Protein AF-A0A081C6Q5-F1 (afdb_monomer)

Radius of gyration: 31.19 Å; Cα contacts (8 Å, |Δi|>4): 298; chains: 1; bounding box: 105×62×87 Å

Secondary structure (DSSP, 8-state):
--------------------PPPP--EEE-----TT-SSSS-PPPPPPEEE---TTHHHHHHHHHHTTHHHHHHHHSPPPTT--S--HHHHHHHHHHHHHH----TTHHHHHHHH-SHHHHH-TTS-GGG--HHHHHHHHHHHHHH-HHHHHHHHHHHHHHHTT----EEEE-TT-TTPPP-------TTS-TTTHHHHHHHHHHHHHS---SEEEE-GGGG-HHHHHHHTTTT-EEEEPPP--HHHHHHHHHHHHH----EEEEETTEEEEEEEEEEEEEETTEEEEEEEEEEE-HHHHHHHHHHHHHHHHHHHHHHHHHHHHS-------

Mean predicted aligned error: 13.26 Å

Sequence (332 aa):
MNKINQLNFSRQKVQLESGSIPQKRSLSISPFYPESVRDGPLFEPVPSVQTRLIGYAPILKFFMERCQLISLIDRHVPCDPRRTGLTHGEACVAMITGIFHQVFPLDAISKFATATDILQVILPHIPPDAYFDDRLGDTLDAIYNAGLGDLELILTRHMLKECTITVNSLHDDTTTAGAFPLFQQAYDGNTTDVNTYLEQWQYLIELLGHRDFLFVADSKLLSKENMAFLHPHEGRFLASVSMYASYKTWVEEALANHAAEALLPYKQRLNRGFEVACPITHEDETYDFRLLIFYDAELFARRNQSLAHRLTQTTAALEALRGKLNRYQLKT

pLDDT: mean 80.43, std 18.39, range [25.14, 96.75]

Nearest PDB structures (foldseek):
  7u32-assembly1_F  TM=5.852E-01  e=2.131E+00  Visna/maedi virus EV1 KV1772
  2x6n-assembly2_E  TM=5.568E-01  e=1.800E+00  Human spumaretrovirus
  2x74-assembly3_F  TM=5.486E-01  e=3.344E+00  Human spumaretrovirus
  4hh2-assembly1_D  TM=3.394E-01  e=4.189E+00  Cereibacter sphaeroides 2.4.1

InterPro domains:
  IPR025457 Domain of unknown function DUF4277 [PF14104] (50-151)

Solvent-accessible surface area (backbone atoms only — not comparable to full-atom values): 20555 Å² total; per-residue (Å²): 136,84,90,78,83,81,83,74,85,69,85,71,82,69,82,73,70,80,82,76,78,70,65,74,66,71,54,74,59,75,84,86,77,68,90,89,74,79,89,63,84,82,73,76,78,76,75,77,53,77,50,76,74,46,82,66,25,67,62,52,36,53,52,43,59,69,54,37,45,38,67,56,39,46,72,63,34,83,73,63,91,83,67,70,93,62,56,56,17,55,47,48,54,52,50,52,52,40,53,76,74,47,89,73,64,61,66,48,47,21,54,49,36,65,31,38,44,35,53,45,68,58,41,68,90,52,60,37,82,72,41,41,33,69,67,51,49,55,35,55,53,42,43,56,74,56,35,53,68,62,53,48,43,53,52,49,37,48,42,35,59,71,66,67,59,81,71,58,66,46,73,63,52,99,82,64,88,88,71,82,89,85,79,88,81,88,74,65,92,86,62,73,76,68,64,51,58,60,55,49,54,52,49,48,27,61,46,70,70,51,64,84,35,39,42,32,36,48,43,67,58,72,38,66,67,52,46,64,55,33,54,84,71,66,52,44,69,49,61,50,82,64,82,45,73,70,55,40,53,51,50,54,52,46,70,74,63,62,90,68,73,47,76,44,81,53,94,97,37,78,34,45,28,40,75,43,85,39,71,47,77,52,97,96,42,77,47,85,43,71,46,78,45,72,53,56,69,64,62,49,54,54,50,53,52,51,49,53,50,50,48,53,54,48,50,54,51,51,54,57,46,58,74,67,53,84,78,78,75,79,82,126

Structure (mmCIF, N/CA/C/O backbone):
data_AF-A0A081C6Q5-F1
#
_entry.id   AF-A0A081C6Q5-F1
#
loop_
_atom_site.group_PDB
_atom_site.id
_atom_site.type_symbol
_atom_site.label_atom_id
_atom_site.label_alt_id
_atom_site.label_comp_id
_atom_site.label_asym_id
_atom_site.label_entity_id
_atom_site.label_seq_id
_atom_site.pdbx_PDB_ins_code
_atom_site.Cartn_x
_atom_site.Cartn_y
_atom_site.Cartn_z
_atom_site.occupancy
_atom_site.B_iso_or_equiv
_atom_site.auth_seq_id
_atom_site.auth_comp_id
_atom_site.auth_asym_id
_atom_site.auth_atom_id
_atom_site.pdbx_PDB_model_num
ATOM 1 N N . MET A 1 1 ? 27.282 33.060 -2.086 1.00 30.66 1 MET A N 1
ATOM 2 C CA . MET A 1 1 ? 25.877 33.441 -1.826 1.00 30.66 1 MET A CA 1
ATOM 3 C C . MET A 1 1 ? 25.016 32.221 -2.134 1.00 30.66 1 MET A C 1
ATOM 5 O O . MET A 1 1 ? 25.235 31.619 -3.174 1.00 30.66 1 MET A O 1
ATOM 9 N N . ASN A 1 2 ? 24.148 31.837 -1.194 1.00 29.45 2 ASN A N 1
ATOM 10 C CA . ASN A 1 2 ? 23.246 30.669 -1.169 1.00 29.45 2 ASN A CA 1
ATOM 11 C C . ASN A 1 2 ? 23.879 29.269 -1.022 1.00 29.45 2 ASN A C 1
ATOM 13 O O . ASN A 1 2 ? 24.011 28.502 -1.969 1.00 29.45 2 ASN A O 1
ATOM 17 N N . LYS A 1 3 ? 24.191 28.929 0.240 1.00 25.97 3 LYS A N 1
ATOM 18 C CA . LYS A 1 3 ? 24.229 27.552 0.757 1.00 25.97 3 LYS A CA 1
ATOM 19 C C . LYS A 1 3 ? 22.781 27.085 0.954 1.00 25.97 3 LYS A C 1
ATOM 21 O O . LYS A 1 3 ? 22.098 27.626 1.818 1.00 25.97 3 LYS A O 1
ATOM 26 N N . ILE A 1 4 ? 22.322 26.108 0.175 1.00 29.25 4 ILE A N 1
ATOM 27 C CA . ILE A 1 4 ? 21.093 25.357 0.465 1.00 29.25 4 ILE A CA 1
ATOM 28 C C . ILE A 1 4 ? 21.515 24.003 1.029 1.00 29.25 4 ILE A C 1
ATOM 30 O O . ILE A 1 4 ? 22.340 23.298 0.449 1.00 29.25 4 ILE A O 1
ATOM 34 N N . ASN A 1 5 ? 20.995 23.720 2.219 1.00 28.48 5 ASN A N 1
ATOM 35 C CA . ASN A 1 5 ? 21.351 22.608 3.082 1.00 28.48 5 ASN A CA 1
ATOM 36 C C . ASN A 1 5 ? 21.073 21.250 2.429 1.00 28.48 5 ASN A C 1
ATOM 38 O O . ASN A 1 5 ? 19.956 20.960 2.008 1.00 28.48 5 ASN A O 1
ATOM 42 N N . GLN A 1 6 ? 22.094 20.395 2.439 1.00 27.69 6 GLN A N 1
ATOM 43 C CA . GLN A 1 6 ? 21.936 18.949 2.369 1.00 27.69 6 GLN A CA 1
ATOM 44 C C . GLN A 1 6 ? 21.290 18.490 3.683 1.00 27.69 6 GLN A C 1
ATOM 46 O O . GLN A 1 6 ? 21.909 18.566 4.745 1.00 27.69 6 GLN A O 1
ATOM 51 N N . LEU A 1 7 ? 20.035 18.045 3.625 1.00 26.55 7 LEU A N 1
ATOM 52 C CA . LEU A 1 7 ? 19.398 17.328 4.727 1.00 26.55 7 LEU A CA 1
ATOM 53 C C . LEU A 1 7 ? 20.000 15.920 4.787 1.00 26.55 7 LEU A C 1
ATOM 55 O O . LEU A 1 7 ? 19.547 14.992 4.124 1.00 26.55 7 LEU A O 1
ATOM 59 N N . ASN A 1 8 ? 21.069 15.790 5.570 1.00 25.14 8 ASN A N 1
ATOM 60 C CA . ASN A 1 8 ? 21.576 14.506 6.026 1.00 25.14 8 ASN A CA 1
ATOM 61 C C . ASN A 1 8 ? 20.538 13.882 6.967 1.00 25.14 8 ASN A C 1
ATOM 63 O O . ASN A 1 8 ? 20.400 14.320 8.109 1.00 25.14 8 ASN A O 1
ATOM 67 N N . PHE A 1 9 ? 19.855 12.826 6.522 1.00 26.72 9 PHE A N 1
ATOM 68 C CA . PHE A 1 9 ? 19.185 11.882 7.419 1.00 26.72 9 PHE A CA 1
ATOM 69 C C . PHE A 1 9 ? 20.249 11.045 8.137 1.00 26.72 9 PHE A C 1
ATOM 71 O O . PHE A 1 9 ? 20.493 9.880 7.831 1.00 26.72 9 PHE A O 1
ATOM 78 N N . SER A 1 10 ? 20.934 11.676 9.087 1.00 26.23 10 SER A N 1
ATOM 79 C CA . SER A 1 10 ? 21.769 10.964 10.040 1.00 26.23 10 SER A CA 1
ATOM 80 C C . SER A 1 10 ? 20.830 10.271 11.024 1.00 26.23 10 SER A C 1
ATOM 82 O O . SER A 1 10 ? 20.086 10.940 11.741 1.00 26.23 10 SER A O 1
ATOM 84 N N . ARG A 1 11 ? 20.842 8.931 11.052 1.00 31.61 11 ARG A N 1
ATOM 85 C CA . ARG A 1 11 ? 20.269 8.131 12.145 1.00 31.61 11 ARG A CA 1
ATOM 86 C C . ARG A 1 11 ? 21.030 8.474 13.429 1.00 31.61 11 ARG A C 1
ATOM 88 O O . ARG A 1 11 ? 21.938 7.753 13.836 1.00 31.61 11 ARG A O 1
ATOM 95 N N . GLN A 1 12 ? 20.680 9.584 14.071 1.00 25.67 12 GLN A N 1
ATOM 96 C CA . GLN A 1 12 ? 21.004 9.764 15.474 1.00 25.67 12 GLN A CA 1
ATOM 97 C C . GLN A 1 12 ? 20.191 8.722 16.238 1.00 25.67 12 GLN A C 1
ATOM 99 O O . GLN A 1 12 ? 18.967 8.798 16.312 1.00 25.67 12 GLN A O 1
ATOM 104 N N . LYS A 1 13 ? 20.891 7.731 16.800 1.00 26.67 13 LYS A N 1
ATOM 105 C CA . LYS A 1 13 ? 20.425 7.026 17.992 1.00 26.67 13 LYS A CA 1
ATOM 106 C C . LYS A 1 13 ? 20.238 8.086 19.077 1.00 26.67 13 LYS A C 1
ATOM 108 O O . LYS A 1 13 ? 21.163 8.381 19.827 1.00 26.67 13 LYS A O 1
ATOM 113 N N . VAL A 1 14 ? 19.058 8.692 19.112 1.00 26.19 14 VAL A N 1
ATOM 114 C CA . VAL A 1 14 ? 18.572 9.373 20.303 1.00 26.19 14 VAL A CA 1
ATOM 115 C C . VAL A 1 14 ? 18.365 8.253 21.312 1.00 26.19 14 VAL A C 1
ATOM 117 O O . VAL A 1 14 ? 17.519 7.381 21.114 1.00 26.19 14 VAL A O 1
ATOM 120 N N . GLN A 1 15 ? 19.202 8.210 22.347 1.00 25.66 15 GLN A N 1
ATOM 121 C CA . GLN A 1 15 ? 18.823 7.536 23.581 1.00 25.66 15 GLN A CA 1
ATOM 122 C C . GLN A 1 15 ? 17.567 8.259 24.070 1.00 25.66 15 GLN A C 1
ATOM 124 O O . GLN A 1 15 ? 17.643 9.361 24.602 1.00 25.66 15 GLN A O 1
ATOM 129 N N . LEU A 1 16 ? 16.406 7.691 23.747 1.00 29.19 16 LEU A N 1
ATOM 130 C CA . LEU A 1 16 ? 15.111 8.193 24.171 1.00 29.19 16 LEU A CA 1
ATOM 131 C C . LEU A 1 16 ? 14.975 7.852 25.653 1.00 29.19 16 LEU A C 1
ATOM 133 O O . LEU A 1 16 ? 14.619 6.731 26.013 1.00 29.19 16 LEU A O 1
ATOM 137 N N . GLU A 1 17 ? 15.291 8.819 26.512 1.00 31.25 17 GLU A N 1
ATOM 138 C CA . GLU A 1 17 ? 14.649 8.885 27.819 1.00 31.25 17 GLU A CA 1
ATOM 139 C C . GLU A 1 17 ? 13.136 8.793 27.591 1.00 31.25 17 GLU A C 1
ATOM 141 O O . GLU A 1 17 ? 12.600 9.436 26.686 1.00 31.25 17 GLU A O 1
ATOM 146 N N . SER A 1 18 ? 12.481 7.923 28.360 1.00 34.19 18 SER A N 1
ATOM 147 C CA . SER A 1 18 ? 11.047 7.630 28.332 1.00 34.19 18 SER A CA 1
ATOM 148 C C . SER A 1 18 ? 10.209 8.836 27.889 1.00 34.19 18 SER A C 1
ATOM 150 O O . SER A 1 18 ? 10.078 9.806 28.640 1.00 34.19 18 SER A O 1
ATOM 152 N N . GLY A 1 19 ? 9.659 8.766 26.670 1.00 37.12 19 GLY A N 1
ATOM 153 C CA . GLY A 1 19 ? 8.770 9.785 26.119 1.00 37.12 19 GLY A CA 1
ATOM 154 C C . GLY A 1 19 ? 7.647 10.069 27.109 1.00 37.12 19 GLY A C 1
ATOM 155 O O . GLY A 1 19 ? 6.863 9.185 27.457 1.00 37.12 19 GLY A O 1
ATOM 156 N N . SER A 1 20 ? 7.624 11.287 27.639 1.00 45.28 20 SER A N 1
ATOM 157 C CA . SER A 1 20 ? 6.662 11.690 28.655 1.00 45.28 20 SER A CA 1
ATOM 158 C C . SER A 1 20 ? 5.284 11.815 28.009 1.00 45.28 20 SER A C 1
ATOM 160 O O . SER A 1 20 ? 5.056 12.678 27.165 1.00 45.28 20 SER A O 1
ATOM 162 N N . ILE A 1 21 ? 4.353 10.951 28.420 1.00 51.59 21 ILE A N 1
ATOM 163 C CA . ILE A 1 21 ? 2.941 11.080 28.054 1.00 51.59 21 ILE A CA 1
ATOM 164 C C . ILE A 1 21 ? 2.439 12.410 28.645 1.00 51.59 21 ILE A C 1
ATOM 166 O O . ILE A 1 21 ? 2.564 12.612 29.859 1.00 51.59 21 ILE A O 1
ATOM 170 N N . PRO A 1 22 ? 1.894 13.339 27.839 1.00 50.31 22 PRO A N 1
ATOM 171 C CA . PRO A 1 22 ? 1.349 14.584 28.363 1.00 50.31 22 PRO A CA 1
ATOM 172 C C . PRO A 1 22 ? 0.208 14.281 29.346 1.00 50.31 22 PRO A C 1
ATOM 174 O O . PRO A 1 22 ? -0.751 13.594 29.007 1.00 50.31 22 PRO A O 1
ATOM 177 N N . GLN A 1 23 ? 0.327 14.782 30.577 1.00 55.38 23 GLN A N 1
ATOM 178 C CA . GLN A 1 23 ? -0.655 14.562 31.644 1.00 55.38 23 GLN A CA 1
ATOM 179 C C . GLN A 1 23 ? -1.865 15.495 31.501 1.00 55.38 23 GLN A C 1
ATOM 181 O O . GLN A 1 23 ? -1.715 16.653 31.092 1.00 55.38 23 GLN A O 1
ATOM 186 N N . LYS A 1 24 ? -3.053 15.021 31.909 1.00 58.59 24 LYS A N 1
ATOM 187 C CA . LYS A 1 24 ? -4.273 15.838 32.022 1.00 58.59 24 LYS A CA 1
ATOM 188 C C . LYS A 1 24 ? -3.980 17.138 32.773 1.00 58.59 24 LYS A C 1
ATOM 190 O O . LYS A 1 24 ? -3.636 17.129 33.951 1.00 58.59 24 LYS A O 1
ATOM 195 N N . ARG A 1 25 ? -4.163 18.273 32.096 1.00 49.09 25 ARG A N 1
ATOM 196 C CA . ARG A 1 25 ? -4.194 19.595 32.730 1.00 49.09 25 ARG A CA 1
ATOM 197 C C . ARG A 1 25 ? -5.647 20.015 32.891 1.00 49.09 25 ARG A C 1
ATOM 199 O O . ARG A 1 25 ? -6.252 20.500 31.942 1.00 49.09 25 ARG A O 1
ATOM 206 N N . SER A 1 26 ? -6.197 19.833 34.088 1.00 46.28 26 SER A N 1
ATOM 207 C CA . SER A 1 26 ? -7.469 20.448 34.463 1.00 46.28 26 SER A CA 1
ATOM 208 C C . SER A 1 26 ? -7.211 21.887 34.906 1.00 46.28 26 SER A C 1
ATOM 210 O O . SER A 1 26 ? -6.614 22.119 35.958 1.00 46.28 26 SER A O 1
ATOM 212 N N . LEU A 1 27 ? -7.657 22.860 34.118 1.00 45.19 27 LEU A N 1
ATOM 213 C CA . LEU A 1 27 ? -7.763 24.242 34.579 1.00 45.19 27 LEU A CA 1
ATOM 214 C C . LEU A 1 27 ? -9.125 24.396 35.256 1.00 45.19 27 LEU A C 1
ATOM 216 O O . LEU A 1 27 ? -10.148 24.395 34.577 1.00 45.19 27 LEU A O 1
ATOM 220 N N . SER A 1 28 ? -9.142 24.492 36.586 1.00 43.75 28 SER A N 1
ATOM 221 C CA . SER A 1 28 ? -10.337 24.895 37.326 1.00 43.75 28 SER A CA 1
ATOM 222 C C . SER A 1 28 ? -10.412 26.419 37.331 1.00 43.75 28 SER A C 1
ATOM 224 O O . SER A 1 28 ? -9.599 27.079 37.983 1.00 43.75 28 SER A O 1
ATOM 226 N N . ILE A 1 29 ? -11.374 26.990 36.616 1.00 48.28 29 ILE A N 1
ATOM 227 C CA . ILE A 1 29 ? -11.680 28.416 36.745 1.00 48.28 29 ILE A CA 1
ATOM 228 C C . ILE A 1 29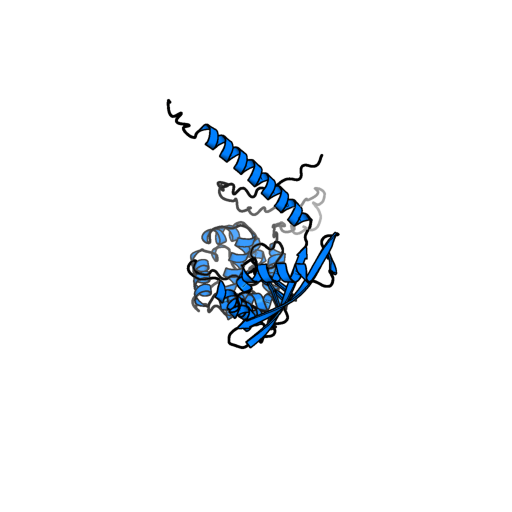 ? -12.682 28.540 37.893 1.00 48.28 29 ILE A C 1
ATOM 230 O O . ILE A 1 29 ? -13.813 28.071 37.784 1.00 48.28 29 ILE A O 1
ATOM 234 N N . SER A 1 30 ? -12.248 29.116 39.016 1.00 43.84 30 SER A N 1
ATOM 235 C CA . SER A 1 30 ? -13.162 29.451 40.111 1.00 43.84 30 SER A CA 1
ATOM 236 C C . SER A 1 30 ? -14.047 30.624 39.670 1.00 43.84 30 SER A C 1
ATOM 238 O O . SER A 1 30 ? -13.513 31.572 39.084 1.00 43.84 30 SER A O 1
ATOM 240 N N . PRO A 1 31 ? -15.369 30.599 39.906 1.00 46.34 31 PRO A N 1
ATOM 241 C CA . PRO A 1 31 ? -16.224 31.722 39.551 1.00 46.34 31 PRO A CA 1
ATOM 242 C C . PRO A 1 31 ? -15.782 32.992 40.295 1.00 46.34 31 PRO A C 1
ATOM 244 O O . PRO A 1 31 ? -15.594 32.985 41.512 1.00 46.34 31 PRO A O 1
ATOM 247 N N . PHE A 1 32 ? -15.589 34.086 39.555 1.00 46.84 32 PHE A N 1
ATOM 248 C CA . PHE A 1 32 ? -15.300 35.404 40.119 1.00 46.84 32 PHE A CA 1
ATOM 249 C C . PHE A 1 32 ? -16.604 36.015 40.643 1.00 46.84 32 PHE A C 1
ATOM 251 O O . PHE A 1 32 ? -17.489 36.345 39.854 1.00 46.84 32 PHE A O 1
ATOM 258 N N . TYR A 1 33 ? -16.723 36.167 41.963 1.00 52.34 33 TYR A N 1
ATOM 259 C CA . TYR A 1 33 ? -17.839 36.875 42.590 1.00 52.34 33 TYR A CA 1
ATOM 260 C C . TYR A 1 33 ? -17.401 38.305 42.941 1.00 52.34 33 TYR A C 1
ATOM 262 O O . TYR A 1 33 ? -16.536 38.467 43.802 1.00 52.34 33 TYR A O 1
ATOM 270 N N . PRO A 1 34 ? -17.959 39.354 42.310 1.00 47.00 34 PRO A N 1
ATOM 271 C CA . PRO A 1 34 ? -17.759 40.719 42.782 1.00 47.00 34 PRO A CA 1
ATOM 272 C C . PRO A 1 34 ? -18.414 40.894 44.164 1.00 47.00 34 PRO A C 1
ATOM 274 O O . PRO A 1 34 ? -19.537 40.442 44.386 1.00 47.00 34 PRO A O 1
ATOM 277 N N . GLU A 1 35 ? -17.729 41.566 45.097 1.00 52.78 35 GLU A N 1
ATOM 278 C CA . GLU A 1 35 ? -18.162 41.730 46.502 1.00 52.78 35 GLU A CA 1
ATOM 279 C C . GLU A 1 35 ? -19.530 42.424 46.683 1.00 52.78 35 GLU A C 1
ATOM 281 O O . GLU A 1 35 ? -20.092 42.400 47.777 1.00 52.78 35 GLU A O 1
ATOM 286 N N . SER A 1 36 ? -20.093 43.016 45.626 1.00 49.97 36 SER A N 1
ATOM 287 C CA . SER A 1 36 ? -21.339 43.790 45.646 1.00 49.97 36 SER A CA 1
ATOM 288 C C . SER A 1 36 ? -22.632 42.974 45.508 1.00 49.97 36 SER A C 1
ATOM 290 O O . SER A 1 36 ? -23.711 43.562 45.512 1.00 49.97 36 SER A O 1
ATOM 292 N N . VAL A 1 37 ? -22.571 41.641 45.413 1.00 53.09 37 VAL A N 1
ATOM 293 C CA . VAL A 1 37 ? -23.762 40.774 45.299 1.00 53.09 37 VAL A CA 1
ATOM 294 C C . VAL A 1 37 ? -23.910 39.923 46.564 1.00 53.09 37 VAL A C 1
ATOM 296 O O . VAL A 1 37 ? -23.639 38.727 46.553 1.00 53.09 37 VAL A O 1
ATOM 299 N N . ARG A 1 38 ? -24.290 40.545 47.689 1.00 50.75 38 ARG A N 1
ATOM 300 C CA . ARG A 1 38 ? -24.617 39.821 48.938 1.00 50.75 38 ARG A CA 1
ATOM 301 C C . ARG A 1 38 ? -26.117 39.733 49.255 1.00 50.75 38 ARG A C 1
ATOM 303 O O . ARG A 1 38 ? -26.483 38.845 50.011 1.00 50.75 38 ARG A O 1
ATOM 310 N N . ASP A 1 39 ? -26.973 40.537 48.614 1.00 52.09 39 ASP A N 1
ATOM 311 C CA . ASP A 1 39 ? -28.402 40.655 48.976 1.00 52.09 39 ASP A CA 1
ATOM 312 C C . ASP A 1 39 ? -29.384 40.433 47.798 1.00 52.09 39 ASP A C 1
ATOM 314 O O . ASP A 1 39 ? -30.406 41.106 47.678 1.00 52.09 39 ASP A O 1
ATOM 318 N N . GLY A 1 40 ? -29.085 39.489 46.899 1.00 55.50 40 GLY A N 1
ATOM 319 C CA . GLY A 1 40 ? -30.002 39.014 45.844 1.00 55.50 40 GLY A CA 1
ATOM 320 C C . GLY A 1 40 ? -30.326 37.521 46.000 1.00 55.50 40 GLY A C 1
ATOM 321 O O . GLY A 1 40 ? -29.633 36.850 46.768 1.00 55.50 40 GLY A O 1
ATOM 322 N N . PRO A 1 41 ? -31.355 36.975 45.310 1.00 53.50 41 PRO A N 1
ATOM 323 C CA . PRO A 1 41 ? -31.682 35.551 45.398 1.00 53.50 41 PRO A CA 1
ATOM 324 C C . PRO A 1 41 ? -30.425 34.727 45.113 1.00 53.50 41 PRO A C 1
ATOM 326 O O . PRO A 1 41 ? -29.716 35.014 44.150 1.00 53.50 41 PRO A O 1
ATOM 329 N N . LEU A 1 42 ? -30.139 33.762 45.995 1.00 55.34 42 LEU A N 1
ATOM 330 C CA . LEU A 1 42 ? -28.975 32.878 45.942 1.00 55.34 42 LEU A CA 1
ATOM 331 C C . LEU A 1 42 ? -28.814 32.340 44.515 1.00 55.34 42 LEU A C 1
ATOM 333 O O . LEU A 1 42 ? -29.556 31.452 44.101 1.00 55.34 42 LEU A O 1
ATOM 337 N N . PHE A 1 43 ? -27.875 32.898 43.749 1.00 55.66 43 PHE A N 1
ATOM 338 C CA . PHE A 1 43 ? -27.464 32.293 42.491 1.00 55.66 43 PHE A CA 1
ATOM 339 C C . PHE A 1 43 ? -26.918 30.910 42.841 1.00 55.66 43 PHE A C 1
ATOM 341 O O . PHE A 1 43 ? -25.981 30.804 43.636 1.00 55.66 43 PHE A O 1
ATOM 348 N N . GLU A 1 44 ? -27.526 29.852 42.299 1.00 59.88 44 GLU A N 1
ATOM 349 C CA . GLU A 1 44 ? -26.956 28.512 42.413 1.00 59.88 44 GLU A CA 1
ATOM 350 C C . GLU A 1 44 ? -25.505 28.570 41.913 1.00 59.88 44 GLU A C 1
ATOM 352 O O . GLU A 1 44 ? -25.251 29.143 40.845 1.00 59.88 44 GLU A O 1
ATOM 357 N N . PRO A 1 45 ? -24.532 28.050 42.683 1.00 59.28 45 PRO A N 1
ATOM 358 C CA . PRO A 1 45 ? -23.138 28.105 42.284 1.00 59.28 45 PRO A CA 1
ATOM 359 C C . PRO A 1 45 ? -22.995 27.395 40.941 1.00 59.28 45 PRO A C 1
ATOM 361 O O . PRO A 1 45 ? -23.297 26.207 40.825 1.00 59.28 45 PRO A O 1
ATOM 364 N N . VAL A 1 46 ? -22.538 28.129 39.922 1.00 62.47 46 VAL A N 1
ATOM 365 C CA . VAL A 1 46 ? -22.253 27.550 38.607 1.00 62.47 46 VAL A CA 1
ATOM 366 C C . VAL A 1 46 ? -21.275 26.390 38.828 1.00 62.47 46 VAL A C 1
ATOM 368 O O . VAL A 1 46 ? -20.220 26.617 39.437 1.00 62.47 46 VAL A O 1
ATOM 371 N N . PRO A 1 47 ? -21.604 25.155 38.402 1.00 67.50 47 PRO A N 1
ATOM 372 C CA . PRO A 1 47 ? -20.722 24.017 38.605 1.00 67.50 47 PRO A CA 1
ATOM 373 C C . PRO A 1 47 ? -19.354 24.318 37.993 1.00 67.50 47 PRO A C 1
ATOM 375 O O . PRO A 1 47 ? -19.250 24.938 36.932 1.00 67.50 47 PRO A O 1
ATOM 378 N N . SER A 1 48 ? -18.295 23.914 38.695 1.00 70.44 48 SER A N 1
ATOM 379 C CA . SER A 1 48 ? -16.924 24.170 38.266 1.00 70.44 48 SER A CA 1
ATOM 380 C C . SER A 1 48 ? -16.699 23.630 36.851 1.00 70.44 48 SER A C 1
ATOM 382 O O . SER A 1 48 ? -16.916 22.452 36.563 1.00 70.44 48 SER A O 1
ATOM 384 N N . VAL A 1 49 ? -16.271 24.507 35.942 1.00 75.81 49 VAL A N 1
ATOM 385 C CA . VAL A 1 49 ? -15.996 24.122 34.556 1.00 75.81 49 VAL A CA 1
ATOM 386 C C . VAL A 1 49 ? -14.647 23.414 34.516 1.00 75.81 49 VAL A C 1
ATOM 388 O O . VAL A 1 49 ? -13.619 23.994 34.869 1.00 75.81 49 VAL A O 1
ATOM 391 N N . GLN A 1 50 ? -14.651 22.151 34.090 1.00 74.12 50 GLN A N 1
ATOM 392 C CA . GLN A 1 50 ? -13.433 21.395 33.814 1.00 74.12 50 GLN A CA 1
ATOM 393 C C . GLN A 1 50 ? -13.106 21.481 32.325 1.00 74.12 50 GLN A C 1
ATOM 395 O O . GLN A 1 50 ? -13.796 20.892 31.494 1.00 74.12 50 GLN A O 1
ATOM 400 N N . THR A 1 51 ? -12.023 22.173 31.983 1.00 78.06 51 THR A N 1
ATOM 401 C CA . THR A 1 51 ? -11.504 22.184 30.610 1.00 78.06 51 THR A CA 1
ATOM 402 C C . THR A 1 51 ? -10.572 20.997 30.397 1.00 78.06 51 THR A C 1
ATOM 404 O O . THR A 1 51 ? -9.680 20.754 31.212 1.00 78.06 51 THR A O 1
ATOM 407 N N . ARG A 1 52 ? -10.761 20.273 29.289 1.00 80.69 52 ARG A N 1
ATOM 408 C CA . ARG A 1 52 ? -9.943 19.120 28.892 1.00 80.69 52 ARG A CA 1
ATOM 409 C C . ARG A 1 52 ? -9.382 19.313 27.488 1.00 80.69 52 ARG A C 1
ATOM 411 O O . ARG A 1 52 ? -10.072 19.817 26.604 1.00 80.69 52 ARG A O 1
ATOM 418 N N . LEU A 1 53 ? -8.129 18.913 27.282 1.00 81.12 53 LEU A N 1
ATOM 419 C CA . LEU A 1 53 ? -7.478 18.986 25.976 1.00 81.12 53 LEU A CA 1
ATOM 420 C C . LEU A 1 53 ? -7.803 17.724 25.171 1.00 81.12 53 LEU A C 1
ATOM 422 O O . LEU A 1 53 ? -7.283 16.651 25.456 1.00 81.12 53 LEU A O 1
ATOM 426 N N . ILE A 1 54 ? -8.639 17.872 24.146 1.00 84.50 54 ILE A N 1
ATOM 427 C CA . ILE A 1 54 ? -9.082 16.758 23.290 1.00 84.50 54 ILE A CA 1
ATOM 428 C C . ILE A 1 54 ? -8.186 16.532 22.060 1.00 84.50 54 ILE A C 1
ATOM 430 O O . ILE A 1 54 ? -8.280 15.497 21.405 1.00 84.50 54 ILE A O 1
ATOM 434 N N . GLY A 1 55 ? -7.287 17.474 21.753 1.00 86.94 55 GLY A N 1
ATOM 435 C CA . GLY A 1 55 ? -6.290 17.339 20.687 1.00 86.94 55 GLY A CA 1
ATOM 436 C C . GLY A 1 55 ? -6.891 16.993 19.318 1.00 86.94 55 GLY A C 1
ATOM 437 O O . GLY A 1 55 ? -7.906 17.554 18.913 1.00 86.94 55 GLY A O 1
ATOM 438 N N . TYR A 1 56 ? -6.256 16.057 18.609 1.00 91.50 56 TYR A N 1
ATOM 439 C CA . TYR A 1 56 ? -6.684 15.562 17.294 1.00 91.50 56 TYR A CA 1
ATOM 440 C C . TYR A 1 56 ? -7.831 14.534 17.360 1.00 91.50 56 TYR A C 1
ATOM 442 O O . TYR A 1 56 ? -8.296 14.072 16.316 1.00 91.50 56 TYR A O 1
ATOM 450 N N . ALA A 1 57 ? -8.291 14.156 18.560 1.00 94.31 57 ALA A N 1
ATOM 451 C CA . ALA A 1 57 ? -9.250 13.067 18.752 1.00 94.31 57 ALA A CA 1
ATOM 452 C C . ALA A 1 57 ? -10.559 13.235 17.957 1.00 94.31 57 ALA A C 1
ATOM 454 O O . ALA A 1 57 ? -10.991 12.255 17.354 1.00 94.31 57 ALA A O 1
ATOM 455 N N . PRO A 1 58 ? -11.175 14.437 17.863 1.00 95.31 58 PRO A N 1
ATOM 456 C CA . PRO A 1 58 ? -12.397 14.613 17.073 1.00 95.31 58 PRO A CA 1
ATOM 457 C C . PRO A 1 58 ? -12.198 14.347 15.577 1.00 95.31 58 PRO A C 1
ATOM 459 O O . PRO A 1 58 ? -13.093 13.820 14.924 1.00 95.31 58 PRO A O 1
ATOM 462 N N . ILE A 1 59 ? -11.019 14.686 15.042 1.00 95.25 59 ILE A N 1
ATOM 463 C CA . ILE A 1 59 ? -10.684 14.466 13.631 1.00 95.25 59 ILE A CA 1
ATOM 464 C C . ILE A 1 59 ? -10.527 12.967 13.373 1.00 95.25 59 ILE A C 1
ATOM 466 O O . ILE A 1 59 ? -11.128 12.448 12.436 1.00 95.25 59 ILE A O 1
ATOM 470 N N . LEU A 1 60 ? -9.770 12.261 14.223 1.00 95.19 60 LEU A N 1
ATOM 471 C CA . LEU A 1 60 ? -9.634 10.807 14.102 1.00 95.19 60 LEU A CA 1
ATOM 472 C C . LEU A 1 60 ? -10.980 10.106 14.243 1.00 95.19 60 LEU A C 1
ATOM 474 O O . LEU A 1 60 ? -11.312 9.284 13.397 1.00 95.19 60 LEU A O 1
ATOM 478 N N . LYS A 1 61 ? -11.778 10.480 15.249 1.00 96.25 61 LYS A N 1
ATOM 479 C CA . LYS A 1 61 ? -13.122 9.937 15.454 1.00 96.25 61 LYS A CA 1
ATOM 480 C C . LYS A 1 61 ? -13.977 10.075 14.198 1.00 96.25 61 LYS A C 1
ATOM 482 O O . LYS A 1 61 ? -14.517 9.081 13.731 1.00 96.25 61 LYS A O 1
ATOM 487 N N . PHE A 1 62 ? -14.034 11.277 13.621 1.00 96.25 62 PHE A N 1
ATOM 488 C CA . PHE A 1 62 ? -14.804 11.533 12.406 1.00 96.25 62 PHE A CA 1
ATOM 489 C C . PHE A 1 62 ? -14.417 10.584 11.263 1.00 96.25 62 PHE A C 1
ATOM 491 O O . PHE A 1 62 ? -15.295 10.003 10.630 1.00 96.25 62 PHE A O 1
ATOM 498 N N . PHE A 1 63 ? -13.119 10.387 11.006 1.00 94.81 63 PHE A N 1
ATOM 499 C CA . PHE A 1 63 ? -12.673 9.487 9.937 1.00 94.81 63 PHE A CA 1
ATOM 500 C C . PHE A 1 63 ? -12.849 8.004 10.284 1.00 94.81 63 PHE A C 1
ATOM 502 O O . PHE A 1 63 ? -13.229 7.229 9.413 1.00 94.81 63 PHE A O 1
ATOM 509 N N . MET A 1 64 ? -12.630 7.603 11.536 1.00 95.31 64 MET A N 1
ATOM 510 C CA . MET A 1 64 ? -12.845 6.224 11.993 1.00 95.31 64 MET A CA 1
ATOM 511 C C . MET A 1 64 ? -14.322 5.818 11.899 1.00 95.31 64 MET A C 1
ATOM 513 O O . MET A 1 64 ? -14.619 4.697 11.486 1.00 95.31 64 MET A O 1
ATOM 517 N N . GLU A 1 65 ? -15.240 6.732 12.229 1.00 95.50 65 GLU A N 1
ATOM 518 C CA . GLU A 1 65 ? -16.689 6.541 12.095 1.00 95.50 65 GLU A CA 1
ATOM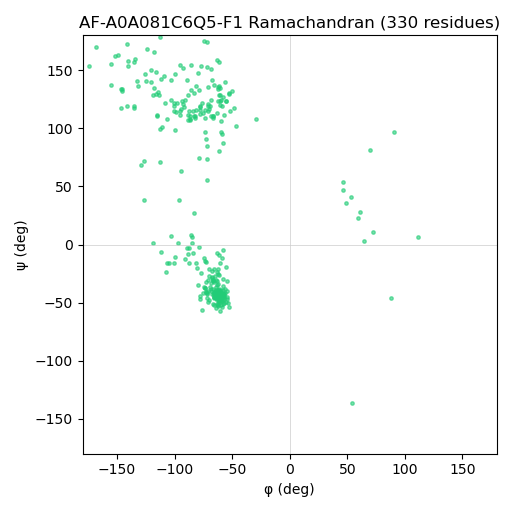 519 C C . GLU A 1 65 ? -17.129 6.571 10.629 1.00 95.50 65 GLU A C 1
ATOM 521 O O . GLU A 1 65 ? -17.859 5.682 10.194 1.00 95.50 65 GLU A O 1
ATOM 526 N N . ARG A 1 66 ? -16.644 7.544 9.841 1.00 95.19 66 ARG A N 1
ATOM 527 C CA . ARG A 1 66 ? -16.942 7.641 8.402 1.00 95.19 66 ARG A CA 1
ATOM 528 C C . ARG A 1 66 ? -16.510 6.385 7.646 1.00 95.19 66 ARG A C 1
ATOM 530 O O . ARG A 1 66 ? -17.267 5.899 6.816 1.00 95.19 66 ARG A O 1
ATOM 537 N N . CYS A 1 67 ? -15.326 5.859 7.951 1.00 95.06 67 CYS A N 1
ATOM 538 C CA . CYS A 1 67 ? -14.796 4.628 7.364 1.00 95.06 67 CYS A CA 1
ATOM 539 C C . CYS A 1 67 ? -15.277 3.358 8.083 1.00 95.06 67 CYS A C 1
ATOM 541 O O . CYS A 1 67 ? -14.757 2.281 7.805 1.00 95.06 67 CYS A O 1
ATOM 543 N N . GLN A 1 68 ? -16.201 3.477 9.045 1.00 95.69 68 GLN A N 1
ATOM 544 C CA . GLN A 1 68 ? -16.825 2.356 9.755 1.00 95.69 68 GLN A CA 1
ATOM 545 C C . GLN A 1 68 ? -15.821 1.320 10.291 1.00 95.69 68 GLN A C 1
ATOM 547 O O . GLN A 1 68 ? -16.099 0.122 10.294 1.00 95.69 68 GLN A O 1
ATOM 552 N N . LEU A 1 69 ? -14.638 1.761 10.740 1.00 94.88 69 LEU A N 1
ATOM 553 C CA . LEU A 1 69 ? -13.515 0.848 10.985 1.00 94.88 69 LEU A CA 1
ATOM 554 C C . LEU A 1 69 ? -13.854 -0.231 12.015 1.00 94.88 69 LEU A C 1
ATOM 556 O O . LEU A 1 69 ? -13.554 -1.398 11.797 1.00 94.88 69 LEU A O 1
ATOM 560 N N . ILE A 1 70 ? -14.521 0.147 13.108 1.00 95.50 70 ILE A N 1
ATOM 561 C CA . ILE A 1 70 ? -14.890 -0.783 14.184 1.00 95.50 70 ILE A CA 1
ATOM 562 C C . ILE A 1 70 ? -15.809 -1.882 13.645 1.00 95.50 70 ILE A C 1
ATOM 564 O O . ILE A 1 70 ? -15.469 -3.060 13.706 1.00 95.50 70 ILE A O 1
ATOM 568 N N . SER A 1 71 ? -16.943 -1.500 13.053 1.00 95.12 71 SER A N 1
ATOM 569 C CA . SER A 1 71 ? -17.947 -2.458 12.585 1.00 95.12 71 SER A CA 1
ATOM 570 C C . SER A 1 71 ? -17.461 -3.297 11.405 1.00 95.12 71 SER A C 1
ATOM 572 O O . SER A 1 71 ? -17.909 -4.432 11.238 1.00 95.12 71 SER A O 1
ATOM 574 N N . LEU A 1 72 ? -16.555 -2.761 10.584 1.00 94.69 72 LEU A N 1
ATOM 575 C CA . LEU A 1 72 ? -15.961 -3.491 9.473 1.00 94.69 72 LEU A CA 1
ATOM 576 C C . LEU A 1 72 ? -14.964 -4.546 9.965 1.00 94.69 72 LEU A C 1
ATOM 578 O O . LEU A 1 72 ? -14.997 -5.668 9.462 1.00 94.69 72 LEU A O 1
ATOM 582 N N . ILE A 1 73 ? -14.147 -4.223 10.973 1.00 95.00 73 ILE A N 1
ATOM 583 C CA . ILE A 1 73 ? -13.233 -5.180 11.613 1.00 95.00 73 ILE A CA 1
ATOM 584 C C . ILE A 1 73 ? -14.029 -6.253 12.357 1.00 95.00 73 ILE A C 1
ATOM 586 O O . ILE A 1 73 ? -13.831 -7.434 12.095 1.00 95.00 73 ILE A O 1
ATOM 590 N N . ASP A 1 74 ? -14.984 -5.872 13.207 1.00 94.00 74 ASP A N 1
ATOM 591 C CA . ASP A 1 74 ? -15.764 -6.826 14.013 1.00 94.00 74 ASP A CA 1
ATOM 592 C C . ASP A 1 74 ? -16.610 -7.789 13.167 1.00 94.00 74 ASP A C 1
ATOM 594 O O . ASP A 1 74 ? -16.950 -8.885 13.606 1.00 94.00 74 ASP A O 1
ATOM 598 N N . ARG A 1 75 ? -16.949 -7.407 11.930 1.00 93.44 75 ARG A N 1
ATOM 599 C CA . ARG A 1 75 ? -17.638 -8.293 10.983 1.00 93.44 75 ARG A CA 1
ATOM 600 C C . ARG A 1 75 ? -16.732 -9.396 10.433 1.00 93.44 75 ARG A C 1
ATOM 602 O O . ARG A 1 75 ? -17.238 -10.467 10.110 1.00 93.44 75 ARG A O 1
ATOM 609 N N . HIS A 1 76 ? -15.438 -9.124 10.285 1.00 91.94 76 HIS A N 1
ATOM 610 C CA . HIS A 1 76 ? -14.481 -10.026 9.633 1.00 91.94 76 HIS A CA 1
ATOM 611 C C . HIS A 1 76 ? -13.540 -10.720 10.618 1.00 91.94 76 HIS A C 1
ATOM 613 O O . HIS A 1 76 ? -12.937 -11.727 10.266 1.00 91.94 76 HIS A O 1
ATOM 619 N N . VAL A 1 77 ? -13.445 -10.224 11.852 1.00 92.06 77 VAL A N 1
ATOM 620 C CA . VAL A 1 77 ? -12.649 -10.818 12.926 1.00 92.06 77 VAL A CA 1
ATOM 621 C C . VAL A 1 77 ? -13.607 -11.383 13.977 1.00 92.06 77 VAL A C 1
ATOM 623 O O . VAL A 1 77 ? -14.160 -10.616 14.769 1.00 92.06 77 VAL A O 1
ATOM 626 N N . PRO A 1 78 ? -13.843 -12.709 13.999 1.00 82.31 78 PRO A N 1
ATOM 627 C CA . PRO A 1 78 ? -14.763 -13.321 14.948 1.00 82.31 78 PRO A CA 1
ATOM 628 C C . PRO A 1 78 ? -14.327 -13.047 16.390 1.00 82.31 78 PRO A C 1
ATOM 630 O O . PRO A 1 78 ? -13.215 -13.393 16.782 1.00 82.31 78 PRO A O 1
ATOM 633 N N . CYS A 1 79 ? -15.209 -12.467 17.202 1.00 80.06 79 CYS A N 1
ATOM 634 C CA . CYS A 1 79 ? -14.978 -12.375 18.641 1.00 80.06 79 CYS A CA 1
ATOM 635 C C . CYS A 1 79 ? -15.346 -13.692 19.333 1.00 80.06 79 CYS A C 1
ATOM 637 O O . CYS A 1 79 ? -16.427 -14.240 19.103 1.00 80.06 79 CYS A O 1
ATOM 639 N N . ASP A 1 80 ? -14.497 -14.147 20.260 1.00 78.62 80 ASP A N 1
ATOM 640 C CA . ASP A 1 80 ? -14.906 -15.155 21.242 1.00 78.62 80 ASP A CA 1
ATOM 641 C C . ASP A 1 80 ? -16.116 -14.609 22.034 1.00 78.62 80 ASP A C 1
ATOM 643 O O . ASP A 1 80 ? -16.022 -13.511 22.592 1.00 78.62 80 ASP A O 1
ATOM 647 N N . PRO A 1 81 ? -17.240 -15.344 22.133 1.00 76.88 81 PRO A N 1
ATOM 648 C CA . PRO A 1 81 ? -18.409 -14.931 22.913 1.00 76.88 81 PRO A CA 1
ATOM 649 C C . PRO A 1 81 ? -18.125 -14.603 24.389 1.00 76.88 81 PRO A C 1
ATOM 651 O O . PRO A 1 81 ? -18.932 -13.944 25.044 1.00 76.88 81 PRO A O 1
ATOM 654 N N . ARG A 1 82 ? -17.005 -15.081 24.941 1.00 79.38 82 ARG A N 1
ATOM 655 C CA . ARG A 1 82 ? -16.546 -14.813 26.314 1.00 79.38 82 ARG A CA 1
ATOM 656 C C . ARG A 1 82 ? -15.841 -13.466 26.449 1.00 79.38 82 ARG A C 1
ATOM 658 O O . ARG A 1 82 ? -15.659 -12.990 27.571 1.00 79.38 82 ARG A O 1
ATOM 665 N N . ARG A 1 83 ? -15.424 -12.851 25.338 1.00 81.81 83 ARG A N 1
ATOM 666 C CA . ARG A 1 83 ? -14.798 -11.530 25.334 1.00 81.81 83 ARG A CA 1
ATOM 667 C C . ARG A 1 83 ? -15.846 -10.488 25.711 1.00 81.81 83 ARG A C 1
ATOM 669 O O . ARG A 1 83 ? -16.853 -10.322 25.033 1.00 81.81 83 ARG A O 1
ATOM 676 N N . THR A 1 84 ? -15.603 -9.777 26.807 1.00 78.94 84 THR A N 1
ATOM 677 C CA . THR A 1 84 ? -16.506 -8.739 27.315 1.00 78.94 84 THR A CA 1
ATOM 678 C C . THR A 1 84 ? -15.807 -7.385 27.387 1.00 78.94 84 THR A C 1
ATOM 680 O O . THR A 1 84 ? -14.592 -7.290 27.580 1.00 78.94 84 THR A O 1
ATOM 683 N N . GLY A 1 85 ? -16.589 -6.318 27.226 1.00 83.56 85 GLY A N 1
ATOM 684 C CA . GLY A 1 85 ? -16.165 -4.936 27.448 1.00 83.56 85 GLY A CA 1
ATOM 685 C C . GLY A 1 85 ? -15.533 -4.235 26.245 1.00 83.56 85 GLY A C 1
ATOM 686 O O . GLY A 1 85 ? -15.916 -3.105 25.988 1.00 83.56 85 GLY A O 1
ATOM 687 N N . LEU A 1 86 ? -14.608 -4.873 25.520 1.00 91.56 86 LEU A N 1
ATOM 688 C CA . LEU A 1 86 ? -13.880 -4.264 24.393 1.00 91.56 86 LEU A CA 1
ATOM 689 C C . LEU A 1 86 ? -13.823 -5.229 23.203 1.00 91.56 86 LEU A C 1
ATOM 691 O O . LEU A 1 86 ? -13.242 -6.310 23.311 1.00 91.56 86 LEU A O 1
ATOM 695 N N . THR A 1 87 ? -14.394 -4.838 22.069 1.00 94.31 87 THR A N 1
ATOM 696 C CA . THR A 1 87 ? -14.385 -5.600 20.803 1.00 94.31 87 THR A CA 1
ATOM 697 C C . THR A 1 87 ? -12.999 -5.608 20.138 1.00 94.31 87 THR A C 1
ATOM 699 O O . THR A 1 87 ? -12.055 -4.974 20.627 1.00 94.31 87 THR A O 1
ATOM 702 N N . HIS A 1 88 ? -12.828 -6.357 19.043 1.00 94.38 88 HIS A N 1
ATOM 703 C CA . HIS A 1 88 ? -11.576 -6.326 18.279 1.00 94.38 88 HIS A CA 1
ATOM 704 C C . HIS A 1 88 ? -11.436 -5.016 17.497 1.00 94.38 88 HIS A C 1
ATOM 706 O O . HIS A 1 88 ? -10.360 -4.417 17.506 1.00 94.38 88 HIS A O 1
ATOM 712 N N . GLY A 1 89 ? -12.515 -4.516 16.896 1.00 95.12 89 GLY A N 1
ATOM 713 C CA . GLY A 1 89 ? -12.549 -3.244 16.182 1.00 95.12 89 GLY A CA 1
ATOM 714 C C . GLY A 1 89 ? -12.220 -2.052 17.080 1.00 95.12 89 GLY A C 1
ATOM 715 O O . GLY A 1 89 ? -11.405 -1.204 16.711 1.00 95.12 89 GLY A O 1
ATOM 716 N N . GLU A 1 90 ? -12.772 -2.003 18.294 1.00 95.94 90 GLU A N 1
A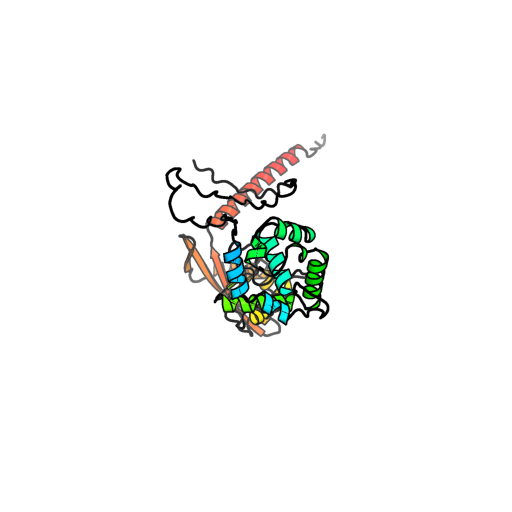TOM 717 C CA . GLU A 1 90 ? -12.449 -0.951 19.269 1.00 95.94 90 GLU A CA 1
ATOM 718 C C . GLU A 1 90 ? -10.995 -1.029 19.744 1.00 95.94 90 GLU A C 1
ATOM 720 O O . GLU A 1 90 ? -10.318 -0.003 19.837 1.00 95.94 90 GLU A O 1
ATOM 725 N N . ALA A 1 91 ? -10.485 -2.239 20.002 1.00 95.62 91 ALA A N 1
ATOM 726 C CA . ALA A 1 91 ? -9.080 -2.442 20.342 1.00 95.62 91 ALA A CA 1
ATOM 727 C C . ALA A 1 91 ? -8.150 -1.978 19.203 1.00 95.62 91 ALA A C 1
ATOM 729 O O . ALA A 1 91 ? -7.152 -1.306 19.467 1.00 95.62 91 ALA A O 1
ATOM 730 N N . CYS A 1 92 ? -8.502 -2.248 17.940 1.00 95.38 92 CYS A N 1
ATOM 731 C CA . CYS A 1 92 ? -7.770 -1.741 16.775 1.00 95.38 92 CYS A CA 1
ATOM 732 C C . CYS A 1 92 ? -7.758 -0.216 16.731 1.00 95.38 92 CYS A C 1
ATOM 734 O O . CYS A 1 92 ? -6.696 0.387 16.597 1.00 95.38 92 CYS A O 1
ATOM 736 N N . VAL A 1 93 ? -8.921 0.420 16.887 1.00 96.00 93 VAL A N 1
ATOM 737 C CA . VAL A 1 93 ? -9.032 1.884 16.930 1.00 96.00 93 VAL A CA 1
ATOM 738 C C . VAL A 1 93 ? -8.182 2.475 18.056 1.00 96.00 93 VAL A C 1
ATOM 740 O O . VAL A 1 93 ? -7.514 3.493 17.848 1.00 96.00 93 VAL A O 1
ATOM 743 N N . ALA A 1 94 ? -8.138 1.826 19.220 1.00 95.69 94 ALA A N 1
ATOM 744 C CA . ALA A 1 94 ? -7.303 2.259 20.332 1.00 95.69 94 ALA A CA 1
ATOM 745 C C . ALA A 1 94 ? -5.800 2.160 20.019 1.00 95.69 94 ALA A C 1
ATOM 747 O O . ALA A 1 94 ? -5.063 3.120 20.257 1.00 95.69 94 ALA A O 1
ATOM 748 N N . MET A 1 95 ? -5.353 1.048 19.426 1.00 95.25 95 MET A N 1
ATOM 749 C CA . MET A 1 95 ? -3.961 0.857 19.000 1.00 95.25 95 MET A CA 1
ATOM 750 C C . MET A 1 95 ? -3.555 1.842 17.896 1.00 95.25 95 MET A C 1
ATOM 752 O O . MET A 1 95 ? -2.519 2.494 18.011 1.00 95.25 95 MET A O 1
ATOM 756 N N . ILE A 1 96 ? -4.394 2.023 16.871 1.00 93.69 96 ILE A N 1
ATOM 757 C CA . ILE A 1 96 ? -4.181 2.996 15.787 1.00 93.69 96 ILE A CA 1
ATOM 758 C C . ILE A 1 96 ? -4.055 4.412 16.362 1.00 93.69 96 ILE A C 1
ATOM 760 O O . ILE A 1 96 ? -3.135 5.150 16.012 1.00 93.69 96 ILE A O 1
ATOM 764 N N . THR A 1 97 ? -4.941 4.784 17.290 1.00 94.50 97 THR A N 1
ATOM 765 C CA . THR A 1 97 ? -4.875 6.077 17.990 1.00 94.50 97 THR A CA 1
ATOM 766 C C . THR A 1 97 ? -3.566 6.229 18.765 1.00 94.50 97 THR A C 1
ATOM 768 O O . THR A 1 97 ? -2.953 7.295 18.726 1.00 94.50 97 THR A O 1
ATOM 771 N N . GLY A 1 98 ? -3.113 5.165 19.436 1.00 92.31 98 GLY A N 1
ATOM 772 C CA . GLY A 1 98 ? -1.815 5.126 20.105 1.00 92.31 98 GLY A CA 1
ATOM 773 C C . GLY A 1 98 ? -0.669 5.419 19.137 1.00 92.31 98 GLY A C 1
ATOM 774 O O . GLY A 1 98 ? 0.102 6.342 19.385 1.00 92.31 98 GLY A O 1
ATOM 775 N N . ILE A 1 99 ? -0.630 4.730 17.989 1.00 91.06 99 ILE A N 1
ATOM 776 C CA . ILE A 1 99 ? 0.380 4.924 16.932 1.00 91.06 99 ILE A CA 1
ATOM 777 C C . ILE A 1 99 ? 0.404 6.376 16.431 1.00 91.06 99 ILE A C 1
ATOM 779 O O . ILE A 1 99 ? 1.485 6.947 16.280 1.00 91.06 99 ILE A O 1
ATOM 783 N N . PHE A 1 100 ? -0.761 7.002 16.221 1.00 90.12 100 PHE A N 1
ATOM 784 C CA . PHE A 1 100 ? -0.847 8.420 15.838 1.00 90.12 100 PHE A CA 1
ATOM 785 C C . PHE A 1 100 ? -0.336 9.377 16.922 1.00 90.12 100 PHE A C 1
ATOM 787 O O . PHE A 1 100 ? 0.105 10.482 16.602 1.00 90.12 100 PHE A O 1
ATOM 794 N N . HIS A 1 101 ? -0.395 8.987 18.198 1.00 87.50 101 HIS A N 1
ATOM 795 C CA . HIS A 1 101 ? 0.159 9.785 19.284 1.00 87.50 101 HIS A CA 1
ATOM 796 C C . HIS A 1 101 ? 1.686 9.689 19.339 1.00 87.50 101 HIS A C 1
ATOM 798 O O . HIS A 1 101 ? 2.374 10.709 19.346 1.00 87.50 101 HIS A O 1
ATOM 804 N N . GLN A 1 102 ? 2.189 8.461 19.455 1.00 84.50 102 GLN A N 1
ATOM 805 C CA . GLN A 1 102 ? 3.599 8.092 19.542 1.00 84.50 102 GLN A CA 1
ATOM 806 C C . GLN A 1 102 ? 3.708 6.563 19.522 1.00 84.50 102 GLN A C 1
ATOM 808 O O . GLN A 1 102 ? 2.814 5.858 19.975 1.00 84.50 102 GLN A O 1
ATOM 813 N N . VAL A 1 103 ? 4.833 6.029 19.055 1.00 81.56 103 VAL A N 1
ATOM 814 C CA . VAL A 1 103 ? 5.079 4.582 19.105 1.00 81.56 103 VAL A CA 1
ATOM 815 C C . VAL A 1 103 ? 5.490 4.187 20.529 1.00 81.56 103 VAL A C 1
ATOM 817 O O . VAL A 1 103 ? 6.542 4.610 21.007 1.00 81.56 103 VAL A O 1
ATOM 820 N N . PHE A 1 104 ? 4.671 3.379 21.206 1.00 85.44 104 PHE A N 1
ATOM 821 C CA . PHE A 1 104 ? 4.939 2.823 22.540 1.00 85.44 104 PHE A CA 1
ATOM 822 C C . PHE A 1 104 ? 4.456 1.363 22.641 1.00 85.44 104 PHE A C 1
ATOM 824 O O . PHE A 1 104 ? 3.626 0.949 21.830 1.00 85.44 104 PHE A O 1
ATOM 831 N N . PRO A 1 105 ? 4.995 0.561 23.584 1.00 89.56 105 PRO A N 1
ATOM 832 C CA . PRO A 1 105 ? 4.593 -0.839 23.765 1.00 89.56 105 PRO A CA 1
ATOM 833 C C . PRO A 1 105 ? 3.109 -0.984 24.142 1.00 89.56 105 PRO A C 1
ATOM 835 O O . PRO A 1 105 ? 2.504 -0.052 24.673 1.00 89.56 105 PRO A O 1
ATOM 838 N N . LEU A 1 106 ? 2.525 -2.163 23.882 1.00 89.19 106 LEU A N 1
ATOM 839 C CA . LEU A 1 106 ? 1.091 -2.422 24.088 1.00 89.19 106 LEU A CA 1
ATOM 840 C C . LEU A 1 106 ? 0.629 -2.139 25.531 1.00 89.19 106 LEU A C 1
ATOM 842 O O . LEU A 1 106 ? -0.436 -1.554 25.723 1.00 89.19 106 LEU A O 1
ATOM 846 N N . ASP A 1 107 ? 1.450 -2.461 26.536 1.00 89.81 107 ASP A N 1
ATOM 847 C CA . ASP A 1 107 ? 1.153 -2.236 27.963 1.00 89.81 107 ASP A CA 1
ATOM 848 C C . ASP A 1 107 ? 0.979 -0.750 28.324 1.00 89.81 107 ASP A C 1
ATOM 850 O O . ASP A 1 107 ? 0.368 -0.395 29.337 1.00 89.81 107 ASP A O 1
ATOM 854 N N . ALA A 1 108 ? 1.508 0.153 27.495 1.00 92.44 108 ALA A N 1
ATOM 855 C CA . ALA A 1 108 ? 1.405 1.586 27.710 1.00 92.44 108 ALA A CA 1
ATOM 856 C C . ALA A 1 108 ? 0.094 2.194 27.178 1.00 92.44 108 ALA A C 1
ATOM 858 O O . ALA A 1 108 ? -0.190 3.350 27.497 1.00 92.44 108 ALA A O 1
ATOM 859 N N . ILE A 1 109 ? -0.752 1.446 26.453 1.00 92.62 109 ILE A N 1
ATOM 860 C CA . ILE A 1 109 ? -2.042 1.957 25.948 1.00 92.62 109 ILE A CA 1
ATOM 861 C C . ILE A 1 109 ? -3.002 2.279 27.099 1.00 92.62 109 ILE A C 1
ATOM 863 O O . ILE A 1 109 ? -3.600 3.356 27.106 1.00 92.62 109 ILE A O 1
ATOM 867 N N . SER A 1 110 ? -3.087 1.431 28.126 1.00 93.38 110 SER A N 1
ATOM 868 C CA . SER A 1 110 ? -3.890 1.726 29.324 1.00 93.38 110 SER A CA 1
ATOM 869 C C . SER A 1 110 ? -3.406 2.990 30.062 1.00 93.38 110 SER A C 1
ATOM 871 O O . SER A 1 110 ? -4.202 3.844 30.476 1.00 93.38 110 SER A O 1
ATOM 873 N N . LYS A 1 111 ? -2.081 3.185 30.152 1.00 92.75 111 LYS A N 1
ATOM 874 C CA . LYS A 1 111 ? -1.474 4.401 30.728 1.00 92.75 111 LYS A CA 1
ATOM 875 C C . LYS A 1 111 ? -1.805 5.636 29.884 1.00 92.75 111 LYS A C 1
ATOM 877 O O . LYS A 1 111 ? -2.162 6.674 30.436 1.00 92.75 111 LYS A O 1
ATOM 882 N N . PHE A 1 112 ? -1.751 5.520 28.557 1.00 92.38 112 PHE A N 1
ATOM 883 C CA . PHE A 1 112 ? -2.140 6.574 27.617 1.00 92.38 112 PHE A CA 1
ATOM 884 C C . PHE A 1 112 ? -3.626 6.953 27.735 1.00 92.38 112 PHE A C 1
ATOM 886 O O . PHE A 1 112 ? -3.954 8.144 27.793 1.00 92.38 112 PHE A O 1
ATOM 893 N N . ALA A 1 113 ? -4.515 5.962 27.846 1.00 93.25 113 ALA A N 1
ATOM 894 C CA . ALA A 1 113 ? -5.946 6.166 28.070 1.00 93.25 113 ALA A CA 1
ATOM 895 C C . ALA A 1 113 ? -6.229 6.876 29.406 1.00 93.25 113 ALA A C 1
ATOM 897 O O . ALA A 1 113 ? -7.153 7.679 29.508 1.00 93.25 113 ALA A O 1
ATOM 898 N N . THR A 1 114 ? -5.414 6.604 30.428 1.00 93.56 114 THR A N 1
ATOM 899 C CA . THR A 1 114 ? -5.527 7.237 31.749 1.00 93.56 114 THR A CA 1
ATOM 900 C C . THR A 1 114 ? -5.000 8.673 31.739 1.00 93.56 114 THR A C 1
ATOM 902 O O . THR A 1 114 ? -5.596 9.565 32.342 1.00 93.56 114 THR A O 1
ATOM 905 N N . ALA A 1 115 ? -3.879 8.912 31.059 1.00 90.25 115 ALA A N 1
ATOM 906 C CA . ALA A 1 115 ? -3.179 10.193 31.067 1.00 90.25 115 ALA A CA 1
ATOM 907 C C . ALA A 1 115 ? -3.784 11.245 30.124 1.00 90.25 115 ALA A C 1
ATOM 909 O O . ALA A 1 115 ? -3.552 12.437 30.327 1.00 90.25 115 ALA A O 1
ATOM 910 N N . THR A 1 116 ? -4.570 10.831 29.125 1.00 91.06 116 THR A N 1
ATOM 911 C CA . THR A 1 116 ? -5.173 11.718 28.118 1.00 91.06 116 THR A CA 1
ATOM 912 C C . THR A 1 116 ? -6.695 11.565 28.068 1.00 91.06 116 THR A C 1
ATOM 914 O O . THR A 1 116 ? -7.261 10.656 28.667 1.00 91.06 116 THR A O 1
ATOM 917 N N . ASP A 1 117 ? -7.384 12.470 27.371 1.00 91.56 117 ASP A N 1
ATOM 918 C CA . ASP A 1 117 ? -8.821 12.338 27.081 1.00 91.56 117 ASP A CA 1
ATOM 919 C C . ASP A 1 117 ? -9.077 11.882 25.628 1.00 91.56 117 ASP A C 1
ATOM 921 O O . ASP A 1 117 ? -10.220 11.836 25.184 1.00 91.56 117 ASP A O 1
ATOM 925 N N . ILE A 1 118 ? -8.026 11.522 24.877 1.00 93.94 118 ILE A N 1
ATOM 926 C CA . ILE A 1 118 ? -8.107 11.207 23.440 1.00 93.94 118 ILE A CA 1
ATOM 927 C C . ILE A 1 118 ? -8.968 9.961 23.207 1.00 93.94 118 ILE A C 1
ATOM 929 O O . ILE A 1 118 ? -9.961 10.026 22.486 1.00 93.94 118 ILE A O 1
ATOM 933 N N . LEU A 1 119 ? -8.637 8.842 23.861 1.00 94.81 119 LEU A N 1
ATOM 934 C CA . LEU A 1 119 ? -9.425 7.609 23.747 1.00 94.81 119 LEU A CA 1
ATOM 935 C C . LEU A 1 119 ? -10.820 7.755 24.354 1.00 94.81 119 LEU A C 1
ATOM 937 O O . LEU A 1 119 ? -11.755 7.170 23.830 1.00 94.81 119 LEU A O 1
ATOM 941 N N . GLN A 1 120 ? -10.991 8.590 25.383 1.00 94.81 120 GLN A N 1
ATOM 942 C CA . GLN A 1 120 ? -12.315 8.881 25.937 1.00 94.81 120 GLN A CA 1
ATOM 943 C C . GLN A 1 120 ? -13.211 9.631 24.935 1.00 94.81 120 GLN A C 1
ATOM 945 O O . GLN A 1 120 ? -14.424 9.449 24.935 1.00 94.81 120 GLN A O 1
ATOM 950 N N . VAL A 1 121 ? -12.643 10.475 24.070 1.00 95.19 121 VAL A N 1
ATOM 951 C CA . VAL A 1 121 ? -13.407 11.164 23.017 1.00 95.19 121 VAL A CA 1
ATOM 952 C C . VAL A 1 121 ? -13.840 10.191 21.915 1.00 95.19 121 VAL A C 1
ATOM 954 O O . VAL A 1 121 ? -14.970 10.289 21.423 1.00 95.19 121 VAL A O 1
ATOM 957 N N . ILE A 1 122 ? -12.956 9.263 21.535 1.00 96.12 122 ILE A N 1
ATOM 958 C CA . ILE A 1 122 ? -13.184 8.296 20.450 1.00 96.12 122 ILE A CA 1
ATOM 959 C C . ILE A 1 122 ? -14.093 7.143 20.915 1.00 96.12 122 ILE A C 1
ATOM 961 O O . ILE A 1 122 ? -15.063 6.830 20.235 1.00 96.12 122 ILE A O 1
ATOM 965 N N . LEU A 1 123 ? -13.822 6.567 22.089 1.00 96.75 123 LEU A N 1
ATOM 966 C CA . LEU A 1 123 ? -14.492 5.405 22.688 1.00 96.75 123 LEU A CA 1
ATOM 967 C C . LEU A 1 123 ? -14.979 5.736 24.118 1.00 96.75 123 LEU A C 1
ATOM 969 O O . LEU A 1 123 ? -14.402 5.266 25.101 1.00 96.75 123 LEU A O 1
ATOM 973 N N . PRO A 1 124 ? -16.025 6.570 24.274 1.00 95.00 124 PRO A N 1
ATOM 974 C CA . PRO A 1 124 ? -16.435 7.113 25.576 1.00 95.00 124 PRO A CA 1
ATOM 975 C C . PRO A 1 124 ? -16.965 6.073 26.569 1.00 95.00 124 PRO A C 1
ATOM 977 O O . PRO A 1 124 ? -16.986 6.334 27.771 1.00 95.00 124 PRO A O 1
ATOM 980 N N . HIS A 1 125 ? -17.409 4.916 26.083 1.00 94.62 125 HIS A N 1
ATOM 981 C CA . HIS A 1 125 ? -17.957 3.820 26.883 1.00 94.62 125 HIS A CA 1
ATOM 982 C C . HIS A 1 125 ? -16.896 2.834 27.384 1.00 94.62 125 HIS A C 1
ATOM 984 O O . HIS A 1 125 ? -17.218 1.976 28.203 1.00 94.62 125 HIS A O 1
ATOM 990 N N . ILE A 1 126 ? -15.647 2.954 26.926 1.00 95.75 126 ILE A N 1
ATOM 991 C CA . ILE A 1 126 ? -14.557 2.057 27.308 1.00 95.75 126 ILE A CA 1
ATOM 992 C C . ILE A 1 126 ? -13.690 2.721 28.387 1.00 95.75 126 ILE A C 1
ATOM 994 O O . ILE A 1 126 ? -13.088 3.771 28.132 1.00 95.75 126 ILE A O 1
ATOM 998 N N . PRO A 1 127 ? -13.573 2.127 29.587 1.00 94.44 127 PRO A N 1
ATOM 999 C CA . PRO A 1 127 ? -12.743 2.689 30.640 1.00 94.44 127 PRO A CA 1
ATOM 1000 C C . PRO A 1 127 ? -11.239 2.414 30.390 1.00 94.44 127 PRO A C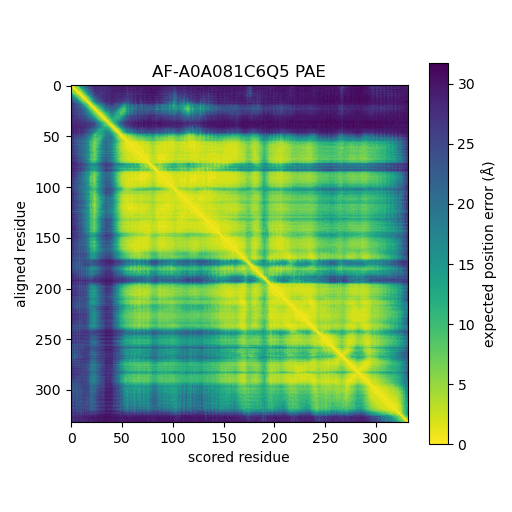 1
ATOM 1002 O O . PRO A 1 127 ? -10.890 1.441 29.719 1.00 94.44 127 PRO A O 1
ATOM 1005 N N . PRO A 1 128 ? -10.314 3.254 30.901 1.00 93.88 128 PRO A N 1
ATOM 1006 C CA . PRO A 1 128 ? -8.873 3.125 30.634 1.00 93.88 128 PRO A CA 1
ATOM 1007 C C . PRO A 1 128 ? -8.226 1.789 31.030 1.00 93.88 128 PRO A C 1
ATOM 1009 O O . PRO A 1 128 ? -7.245 1.362 30.417 1.00 93.88 128 PRO A O 1
ATOM 1012 N N . ASP A 1 129 ? -8.755 1.132 32.056 1.00 92.38 129 ASP A N 1
ATOM 1013 C CA . ASP A 1 129 ? -8.323 -0.180 32.541 1.00 92.38 129 ASP A CA 1
ATOM 1014 C C . ASP A 1 129 ? -8.726 -1.323 31.599 1.00 92.38 129 ASP A C 1
ATOM 1016 O O . ASP A 1 129 ? -8.156 -2.403 31.682 1.00 92.38 129 ASP A O 1
ATOM 1020 N N . ALA A 1 130 ? -9.641 -1.095 30.651 1.00 92.94 130 ALA A N 1
ATOM 1021 C CA . ALA A 1 130 ? -10.016 -2.096 29.656 1.00 92.94 130 ALA A CA 1
ATOM 1022 C C . ALA A 1 130 ? -8.954 -2.320 28.560 1.00 92.94 130 ALA A C 1
ATOM 1024 O O . ALA A 1 130 ? -9.056 -3.319 27.845 1.00 92.94 130 ALA A O 1
ATOM 1025 N N . TYR A 1 131 ? -7.960 -1.429 28.432 1.00 93.00 131 TYR A N 1
ATOM 1026 C CA . TYR A 1 131 ? -6.900 -1.469 27.410 1.00 93.00 131 TYR A CA 1
ATOM 1027 C C . TYR A 1 131 ? -5.590 -2.120 27.894 1.00 93.00 131 TYR A C 1
ATOM 1029 O O . TYR A 1 131 ? -4.502 -1.628 27.584 1.00 93.00 131 TYR A O 1
ATOM 1037 N N . PHE A 1 132 ? -5.668 -3.176 28.702 1.00 91.81 132 PHE A N 1
ATOM 1038 C CA . PHE A 1 132 ? -4.477 -3.923 29.117 1.00 91.81 132 PHE A CA 1
ATOM 1039 C C . PHE A 1 132 ? -3.906 -4.754 27.959 1.00 91.81 132 PHE A C 1
ATOM 1041 O O . PHE A 1 132 ? -4.623 -5.136 27.031 1.00 91.81 132 PHE A O 1
ATOM 1048 N N . ASP A 1 133 ? -2.602 -4.997 28.015 1.00 91.00 133 ASP A N 1
ATOM 1049 C CA . ASP A 1 133 ? -1.800 -5.601 26.953 1.00 91.00 133 ASP A CA 1
ATOM 1050 C C . ASP A 1 133 ? -2.297 -6.971 26.505 1.00 91.00 133 ASP A C 1
ATOM 1052 O O . ASP A 1 133 ? -2.430 -7.153 25.299 1.00 91.00 133 ASP A O 1
ATOM 1056 N N . ASP A 1 134 ? -2.641 -7.881 27.421 1.00 91.25 134 ASP A N 1
ATOM 1057 C CA . ASP A 1 134 ? -3.113 -9.227 27.049 1.00 91.25 134 ASP A CA 1
ATOM 1058 C C . ASP A 1 134 ? -4.306 -9.162 26.079 1.00 91.25 134 ASP A C 1
ATOM 1060 O O . ASP A 1 134 ? -4.316 -9.801 25.030 1.00 91.25 134 ASP A O 1
ATOM 1064 N N . ARG A 1 135 ? -5.290 -8.295 26.353 1.00 89.94 135 ARG A N 1
ATOM 1065 C CA . ARG A 1 135 ? -6.489 -8.155 25.508 1.00 89.94 135 ARG A CA 1
ATOM 1066 C C . ARG A 1 135 ? -6.187 -7.545 24.136 1.00 89.94 135 ARG A C 1
ATOM 1068 O O . ARG A 1 135 ? -6.875 -7.827 23.142 1.00 89.94 135 ARG A O 1
ATOM 1075 N N . LEU A 1 136 ? -5.205 -6.650 24.084 1.00 93.94 136 LEU A N 1
ATOM 1076 C CA . LEU A 1 136 ? -4.730 -6.056 22.838 1.00 93.94 136 LEU A CA 1
ATOM 1077 C C . LEU A 1 136 ? -3.910 -7.079 22.040 1.00 93.94 136 LEU A C 1
ATOM 1079 O O . LEU A 1 136 ? -4.096 -7.170 20.830 1.00 93.94 136 LEU A O 1
ATOM 1083 N N . GLY A 1 137 ? -3.113 -7.909 22.716 1.00 93.31 137 GLY A N 1
ATOM 1084 C CA . GLY A 1 137 ? -2.418 -9.067 22.151 1.00 93.31 137 GLY A CA 1
ATOM 1085 C C . GLY A 1 137 ? -3.384 -10.060 21.511 1.00 93.31 137 GLY A C 1
ATOM 1086 O O . GLY A 1 137 ? -3.270 -10.319 20.317 1.00 93.31 137 GLY A O 1
ATOM 1087 N N . ASP A 1 138 ? -4.432 -10.470 22.234 1.00 92.38 138 ASP A N 1
ATOM 1088 C CA . ASP A 1 138 ? -5.502 -11.332 21.702 1.00 92.38 138 ASP A CA 1
ATOM 1089 C C . ASP A 1 138 ? -6.137 -10.756 20.426 1.00 92.38 138 ASP A C 1
ATOM 1091 O O . ASP A 1 138 ? -6.618 -11.481 19.558 1.00 92.38 138 ASP A O 1
ATOM 1095 N N . THR A 1 139 ? -6.185 -9.425 20.313 1.00 93.94 139 THR A N 1
ATOM 1096 C CA . THR A 1 139 ? -6.714 -8.756 19.119 1.00 93.94 139 THR A CA 1
ATOM 1097 C C . THR A 1 139 ? -5.768 -8.892 17.936 1.00 93.94 139 THR A C 1
ATOM 1099 O O . THR A 1 139 ? -6.232 -9.149 16.829 1.00 93.94 139 THR A O 1
ATOM 1102 N N . LEU A 1 140 ? -4.461 -8.749 18.155 1.00 93.06 140 LEU A N 1
ATOM 1103 C CA . LEU A 1 140 ? -3.462 -8.964 17.110 1.00 93.06 140 LEU A CA 1
ATOM 1104 C C . LEU A 1 140 ? -3.470 -10.420 16.630 1.00 93.06 140 LEU A C 1
ATOM 1106 O O . LEU A 1 140 ? -3.467 -10.652 15.422 1.00 93.06 140 LEU A O 1
ATOM 1110 N N . ASP A 1 141 ? -3.577 -11.378 17.552 1.00 92.50 141 ASP A N 1
ATOM 1111 C CA . ASP A 1 141 ? -3.685 -12.800 17.215 1.00 92.50 141 ASP A CA 1
ATOM 1112 C C . ASP A 1 141 ? -4.969 -13.099 16.430 1.00 92.50 141 ASP A C 1
ATOM 1114 O O . ASP A 1 141 ? -4.941 -13.818 15.431 1.00 92.50 141 ASP A O 1
ATOM 1118 N N . ALA A 1 142 ? -6.104 -12.514 16.828 1.00 92.44 142 ALA A N 1
ATOM 1119 C CA . ALA A 1 142 ? -7.369 -12.680 16.115 1.00 92.44 142 ALA A CA 1
ATOM 1120 C C . ALA A 1 142 ? -7.315 -12.111 14.689 1.00 92.44 142 ALA A C 1
ATOM 1122 O O . ALA A 1 142 ? -7.778 -12.764 13.755 1.00 92.44 142 ALA A O 1
ATOM 1123 N N . ILE A 1 143 ? -6.714 -10.931 14.501 1.00 91.94 143 ILE A N 1
ATOM 1124 C CA . ILE A 1 143 ? -6.513 -10.333 13.172 1.00 91.94 143 ILE A CA 1
ATOM 1125 C C . ILE A 1 143 ? -5.609 -11.216 12.313 1.00 91.94 143 ILE A C 1
ATOM 1127 O O . ILE A 1 143 ? -5.912 -11.448 11.144 1.00 91.94 143 ILE A O 1
ATOM 1131 N N . TYR A 1 144 ? -4.512 -11.719 12.884 1.00 90.38 144 TYR A N 1
ATOM 1132 C CA . TYR A 1 144 ? -3.599 -12.608 12.175 1.00 90.38 144 TYR A CA 1
ATOM 1133 C C . TYR A 1 144 ? -4.314 -13.882 11.707 1.00 90.38 144 TYR A C 1
ATOM 1135 O O . TYR A 1 144 ? -4.242 -14.235 10.530 1.00 90.38 144 TYR A O 1
ATOM 1143 N N . ASN A 1 145 ? -5.072 -14.522 12.602 1.00 89.94 145 ASN A N 1
ATOM 1144 C CA . ASN A 1 145 ? -5.826 -15.741 12.306 1.00 89.94 145 ASN A CA 1
ATOM 1145 C C . ASN A 1 145 ? -6.982 -15.520 11.317 1.00 89.94 145 ASN A C 1
ATOM 1147 O O . ASN A 1 145 ? -7.345 -16.447 10.597 1.00 89.94 145 ASN A O 1
ATOM 1151 N N . ALA A 1 146 ? -7.559 -14.316 11.275 1.00 88.31 146 ALA A N 1
ATOM 1152 C CA . ALA A 1 146 ? -8.617 -13.957 10.331 1.00 88.31 146 ALA A CA 1
ATOM 1153 C C . ALA A 1 146 ? -8.108 -13.726 8.895 1.00 88.31 146 ALA A C 1
ATOM 1155 O O . ALA A 1 146 ? -8.921 -13.651 7.980 1.00 88.31 146 ALA A O 1
ATOM 1156 N N . GLY A 1 147 ? -6.789 -13.634 8.691 1.00 86.62 147 GLY A N 1
ATOM 1157 C CA . GLY A 1 147 ? -6.182 -13.338 7.395 1.00 86.62 147 GLY A CA 1
ATOM 1158 C C . GLY A 1 147 ? -5.979 -11.837 7.194 1.00 86.62 147 GLY A C 1
ATOM 1159 O O . GLY A 1 147 ? -6.877 -11.114 6.765 1.00 86.62 147 GLY A O 1
ATOM 1160 N N . LEU A 1 148 ? -4.761 -11.362 7.474 1.00 82.69 148 LEU A N 1
ATOM 1161 C CA . LEU A 1 148 ? -4.428 -9.934 7.401 1.00 82.69 148 LEU A CA 1
ATOM 1162 C C . LEU A 1 148 ? -4.635 -9.345 5.995 1.00 82.69 148 LEU A C 1
ATOM 1164 O O . LEU A 1 148 ? -5.131 -8.227 5.885 1.00 82.69 148 LEU A O 1
ATOM 1168 N N . GLY A 1 149 ? -4.294 -10.097 4.942 1.00 79.62 149 GLY A N 1
ATOM 1169 C CA . GLY A 1 149 ? -4.430 -9.639 3.554 1.00 79.62 149 GLY A CA 1
ATOM 1170 C C . GLY A 1 149 ? -5.885 -9.396 3.143 1.00 79.62 149 GLY A C 1
ATOM 1171 O O . GLY A 1 149 ? -6.197 -8.355 2.572 1.00 79.62 149 GLY A O 1
ATOM 1172 N N . ASP A 1 150 ? -6.795 -10.301 3.511 1.00 84.19 150 ASP A N 1
ATOM 1173 C CA . ASP A 1 150 ? -8.225 -10.154 3.211 1.00 84.19 150 ASP A CA 1
ATOM 1174 C C . ASP A 1 150 ? -8.825 -8.962 3.965 1.00 84.19 150 ASP A C 1
ATOM 1176 O O . ASP A 1 150 ? -9.584 -8.163 3.403 1.00 84.19 150 ASP A O 1
ATOM 1180 N N . LEU A 1 151 ? -8.449 -8.799 5.238 1.00 88.25 151 LEU A N 1
ATOM 1181 C CA . LEU A 1 151 ? -8.891 -7.668 6.045 1.00 88.25 151 LEU A CA 1
ATOM 1182 C C . LEU A 1 151 ? -8.362 -6.338 5.484 1.00 88.25 151 LEU A C 1
ATOM 1184 O O . LEU A 1 151 ? -9.133 -5.385 5.369 1.00 88.25 151 LEU A O 1
ATOM 1188 N N . GLU A 1 152 ? -7.085 -6.270 5.096 1.00 87.50 152 GLU A N 1
ATOM 1189 C CA . GLU A 1 152 ? -6.479 -5.097 4.450 1.00 87.50 152 GLU A CA 1
ATOM 1190 C C . GLU A 1 152 ? -7.208 -4.735 3.153 1.00 87.50 152 GLU A C 1
ATOM 1192 O O . GLU A 1 152 ? -7.602 -3.581 2.973 1.00 87.50 152 GLU A O 1
ATOM 1197 N N . LEU A 1 153 ? -7.457 -5.717 2.282 1.00 89.00 153 LEU A N 1
ATOM 1198 C CA . LEU A 1 153 ? -8.187 -5.539 1.029 1.00 89.00 153 LEU A CA 1
ATOM 1199 C C . LEU A 1 153 ? -9.569 -4.918 1.274 1.00 89.00 153 LEU A C 1
ATOM 1201 O O . LEU A 1 153 ? -9.947 -3.931 0.635 1.00 89.00 153 LEU A O 1
ATOM 1205 N N . ILE A 1 154 ? -10.331 -5.482 2.213 1.00 90.81 154 ILE A N 1
ATOM 1206 C CA . ILE A 1 154 ? -11.687 -5.029 2.541 1.00 90.81 154 ILE A CA 1
ATOM 1207 C C . ILE A 1 154 ? -11.669 -3.618 3.141 1.00 90.81 154 ILE A C 1
ATOM 1209 O O . ILE A 1 154 ? -12.457 -2.763 2.719 1.00 90.81 154 ILE A O 1
ATOM 1213 N N . LEU A 1 155 ? -10.769 -3.362 4.095 1.00 91.25 155 LEU A N 1
ATOM 1214 C CA . LEU A 1 155 ? -10.620 -2.067 4.757 1.00 91.25 155 LEU A CA 1
ATOM 1215 C C . LEU A 1 155 ? -10.217 -0.978 3.759 1.00 91.25 155 LEU A C 1
ATOM 1217 O O . LEU A 1 155 ? -10.888 0.052 3.666 1.00 91.25 155 LEU A O 1
ATOM 1221 N N . THR A 1 156 ? -9.162 -1.209 2.978 1.00 90.94 156 THR A N 1
ATOM 1222 C CA . THR A 1 156 ? -8.646 -0.239 2.008 1.00 90.94 156 THR A CA 1
ATOM 1223 C C . THR A 1 156 ? -9.676 0.038 0.918 1.00 90.94 156 THR A C 1
ATOM 1225 O O . THR A 1 156 ? -9.962 1.202 0.632 1.00 90.94 156 THR A O 1
ATOM 1228 N N . ARG A 1 157 ? -10.334 -0.995 0.370 1.00 90.62 157 ARG A N 1
ATOM 1229 C CA . ARG A 1 157 ? -11.409 -0.818 -0.621 1.00 90.62 157 ARG A CA 1
ATOM 1230 C C . ARG A 1 157 ? -12.559 0.025 -0.071 1.00 90.62 157 ARG A C 1
ATOM 1232 O O . ARG A 1 157 ? -13.076 0.889 -0.781 1.00 90.62 157 ARG A O 1
ATOM 1239 N N . HIS A 1 158 ? -12.985 -0.225 1.168 1.00 92.50 158 HIS A N 1
ATOM 1240 C CA . HIS A 1 158 ? -14.049 0.558 1.796 1.00 92.50 158 HIS A CA 1
ATOM 1241 C C . HIS A 1 158 ? -13.623 2.018 1.994 1.00 92.50 158 HIS A C 1
ATOM 1243 O O . HIS A 1 158 ? -14.360 2.921 1.605 1.00 92.50 158 HIS A O 1
ATOM 1249 N N . MET A 1 159 ? -12.406 2.256 2.492 1.00 91.88 159 MET A N 1
ATOM 1250 C CA . MET A 1 159 ? -11.866 3.606 2.676 1.00 91.88 159 MET A CA 1
ATOM 1251 C C . MET A 1 159 ? -11.757 4.386 1.362 1.00 91.88 159 MET A C 1
ATOM 1253 O O . MET A 1 159 ? -12.136 5.555 1.320 1.00 91.88 159 MET A O 1
ATOM 1257 N N . LEU A 1 160 ? -11.295 3.758 0.276 1.00 90.81 160 LEU A N 1
ATOM 1258 C CA . LEU A 1 160 ? -11.232 4.399 -1.043 1.00 90.81 160 LEU A CA 1
ATOM 1259 C C . LEU A 1 160 ? -12.616 4.846 -1.523 1.00 90.81 160 LEU A C 1
ATOM 1261 O O . LEU A 1 160 ? -12.767 5.970 -2.006 1.00 90.81 160 LEU A O 1
ATOM 1265 N N . LYS A 1 161 ? -13.632 3.992 -1.345 1.00 90.62 161 LYS A N 1
ATOM 1266 C CA . LYS A 1 161 ? -15.020 4.303 -1.705 1.00 90.62 161 LYS A CA 1
ATOM 1267 C C . LYS A 1 161 ? -15.588 5.429 -0.845 1.00 90.62 161 LYS A C 1
ATOM 1269 O O . LYS A 1 161 ? -16.060 6.423 -1.397 1.00 90.62 161 LYS A O 1
ATOM 1274 N N . GLU A 1 162 ? -15.488 5.323 0.480 1.00 93.88 162 GLU A N 1
ATOM 1275 C CA . GLU A 1 162 ? -16.059 6.320 1.396 1.00 93.88 162 GLU A CA 1
ATOM 1276 C C . GLU A 1 162 ? -15.375 7.683 1.312 1.00 93.88 162 GLU A C 1
ATOM 1278 O O . GLU A 1 162 ? -16.016 8.723 1.490 1.00 93.88 162 GLU A O 1
ATOM 1283 N N . CYS A 1 163 ? -14.078 7.709 1.010 1.00 89.44 163 CYS A N 1
ATOM 1284 C CA . CYS A 1 163 ? -13.329 8.943 0.794 1.00 89.44 163 CYS A CA 1
ATOM 1285 C C . CYS A 1 163 ? -13.389 9.443 -0.659 1.00 89.44 163 CYS A C 1
ATOM 1287 O O . CYS A 1 163 ? -12.851 10.514 -0.936 1.00 89.44 163 CYS A O 1
ATOM 1289 N N . THR A 1 164 ? -14.044 8.710 -1.569 1.00 89.12 164 THR A N 1
ATOM 1290 C CA . THR A 1 164 ? -14.138 9.034 -3.006 1.00 89.12 164 THR A CA 1
ATOM 1291 C C . THR A 1 164 ? -12.756 9.263 -3.638 1.00 89.12 164 THR A C 1
ATOM 1293 O O . THR A 1 164 ? -12.542 10.177 -4.436 1.00 89.12 164 THR A O 1
ATOM 1296 N N . ILE A 1 165 ? -11.782 8.436 -3.253 1.00 87.06 165 ILE A N 1
ATOM 1297 C CA . ILE A 1 165 ? -10.412 8.518 -3.760 1.00 87.06 165 ILE A CA 1
ATOM 1298 C C . ILE A 1 165 ? -10.370 7.815 -5.115 1.00 87.06 165 ILE A C 1
ATOM 1300 O O . ILE A 1 165 ? -10.590 6.611 -5.211 1.00 87.06 165 ILE A O 1
ATOM 1304 N N . THR A 1 166 ? -10.085 8.577 -6.169 1.00 85.62 166 THR A N 1
ATOM 1305 C CA . THR A 1 166 ? -9.890 8.029 -7.517 1.00 85.62 166 THR A CA 1
ATOM 1306 C C . THR A 1 166 ? -8.426 7.651 -7.707 1.00 85.62 166 THR A C 1
ATOM 1308 O O . THR A 1 166 ? -7.541 8.478 -7.481 1.00 85.62 166 THR A O 1
ATOM 1311 N N . VAL A 1 167 ? -8.171 6.420 -8.148 1.00 87.50 167 VAL A N 1
ATOM 1312 C CA . VAL A 1 167 ? -6.818 5.890 -8.343 1.00 87.50 167 VAL A CA 1
ATOM 1313 C C . VAL A 1 167 ? -6.567 5.671 -9.832 1.00 87.50 167 VAL A C 1
ATOM 1315 O O . VAL A 1 167 ? -6.975 4.669 -10.403 1.00 87.50 167 VAL A O 1
ATOM 1318 N N . ASN A 1 168 ? -5.879 6.628 -10.459 1.00 89.50 168 ASN A N 1
ATOM 1319 C CA . ASN A 1 168 ? -5.551 6.582 -11.893 1.00 89.50 168 ASN A CA 1
ATOM 1320 C C . ASN A 1 168 ? -4.108 6.131 -12.164 1.00 89.50 168 ASN A C 1
ATOM 1322 O O . ASN A 1 168 ? -3.754 5.810 -13.297 1.00 89.50 168 ASN A O 1
ATOM 1326 N N . SER A 1 169 ? -3.258 6.148 -11.139 1.00 90.06 169 SER A N 1
ATOM 1327 C CA . SER A 1 169 ? -1.847 5.783 -11.228 1.00 90.06 169 SER A CA 1
ATOM 1328 C C . SER A 1 169 ? -1.405 5.101 -9.945 1.00 90.06 169 SER A C 1
ATOM 1330 O O . SER A 1 169 ? -1.650 5.619 -8.854 1.00 90.06 169 SER A O 1
ATOM 1332 N N . LEU A 1 170 ? -0.719 3.976 -10.092 1.00 89.00 170 LEU A N 1
ATOM 1333 C CA . LEU A 1 170 ? -0.162 3.172 -9.015 1.00 89.00 170 LEU A CA 1
ATOM 1334 C C . LEU A 1 170 ? 1.349 3.140 -9.181 1.00 89.00 170 LEU A C 1
ATOM 1336 O O . LEU A 1 170 ? 1.832 2.961 -10.293 1.00 89.00 170 LEU A O 1
ATOM 1340 N N . HIS A 1 171 ? 2.079 3.344 -8.093 1.00 87.19 171 HIS A N 1
ATOM 1341 C CA . HIS A 1 171 ? 3.535 3.340 -8.097 1.00 87.19 171 HIS A CA 1
ATOM 1342 C C . HIS A 1 171 ? 4.024 2.179 -7.243 1.00 87.19 171 HIS A C 1
ATOM 1344 O O . HIS A 1 171 ? 3.899 2.223 -6.022 1.00 87.19 171 HIS A O 1
ATOM 1350 N N . ASP A 1 172 ? 4.607 1.180 -7.891 1.00 81.38 172 ASP A N 1
ATOM 1351 C CA . ASP A 1 172 ? 5.378 0.119 -7.253 1.00 81.38 172 ASP A CA 1
ATOM 1352 C C . ASP A 1 172 ? 6.869 0.499 -7.278 1.00 81.38 172 ASP A C 1
ATOM 1354 O O . ASP A 1 172 ? 7.704 -0.072 -7.981 1.00 81.38 172 ASP A O 1
ATOM 1358 N N . ASP A 1 173 ? 7.172 1.598 -6.580 1.00 70.75 173 ASP A N 1
ATOM 1359 C CA . ASP A 1 173 ? 8.527 2.089 -6.340 1.00 70.75 173 ASP A CA 1
ATOM 1360 C C . ASP A 1 173 ? 8.585 2.746 -4.954 1.00 70.75 173 ASP A C 1
ATOM 1362 O O . ASP A 1 173 ? 7.948 3.772 -4.684 1.00 70.75 173 ASP A O 1
ATOM 1366 N N . THR A 1 174 ? 9.403 2.162 -4.078 1.00 57.59 174 THR A N 1
ATOM 1367 C CA . THR A 1 174 ? 9.625 2.608 -2.691 1.00 57.59 174 THR A CA 1
ATOM 1368 C C . THR A 1 174 ? 10.249 4.005 -2.564 1.00 57.59 174 THR A C 1
ATOM 1370 O O . THR A 1 174 ? 10.350 4.535 -1.456 1.00 57.59 174 THR A O 1
ATOM 1373 N N . THR A 1 175 ? 10.666 4.634 -3.667 1.00 59.75 175 THR A N 1
ATOM 1374 C CA . THR A 1 175 ? 11.350 5.937 -3.667 1.00 59.75 175 THR A CA 1
ATOM 1375 C C . THR A 1 175 ? 10.440 7.144 -3.935 1.00 59.75 175 THR A C 1
ATOM 1377 O O . THR A 1 175 ? 10.911 8.288 -3.922 1.00 59.75 175 THR A O 1
ATOM 1380 N N . THR A 1 176 ? 9.131 6.938 -4.125 1.00 59.69 176 THR A N 1
ATOM 1381 C CA . THR A 1 176 ? 8.192 8.033 -4.427 1.00 59.69 176 THR A CA 1
ATOM 1382 C C . THR A 1 176 ? 7.732 8.765 -3.158 1.00 59.69 176 THR A C 1
ATOM 1384 O O . THR A 1 176 ? 6.919 8.265 -2.385 1.00 59.69 176 THR A O 1
ATOM 1387 N N . ALA A 1 177 ? 8.195 10.004 -2.954 1.00 54.41 177 ALA A N 1
ATOM 1388 C CA . ALA A 1 177 ? 7.669 10.881 -1.906 1.00 54.41 177 ALA A CA 1
ATOM 1389 C C . ALA A 1 177 ? 6.328 11.504 -2.347 1.00 54.41 177 ALA A C 1
ATOM 1391 O O . ALA A 1 177 ? 6.292 12.255 -3.321 1.00 54.41 177 ALA A O 1
ATOM 1392 N N . GLY A 1 178 ? 5.243 11.224 -1.616 1.00 65.38 178 GLY A N 1
ATOM 1393 C CA . GLY A 1 178 ? 3.921 11.833 -1.840 1.00 65.38 178 GLY A CA 1
ATOM 1394 C C . GLY A 1 178 ? 2.824 10.897 -2.361 1.00 65.38 178 GLY A C 1
ATOM 1395 O O . GLY A 1 178 ? 1.738 11.382 -2.668 1.00 65.38 178 GLY A O 1
ATOM 1396 N N . ALA A 1 179 ? 3.078 9.589 -2.455 1.00 74.25 179 ALA A N 1
ATOM 1397 C CA . ALA A 1 179 ? 2.055 8.591 -2.767 1.00 74.25 179 ALA A CA 1
ATOM 1398 C C . ALA A 1 179 ? 1.310 8.116 -1.502 1.00 74.25 179 ALA A C 1
ATOM 1400 O O . ALA A 1 179 ? 1.850 8.171 -0.396 1.00 74.25 179 ALA A O 1
ATOM 1401 N N . PHE A 1 180 ? 0.073 7.642 -1.674 1.00 75.25 180 PHE A N 1
ATOM 1402 C CA . PHE A 1 180 ? -0.691 6.972 -0.620 1.00 75.25 180 PHE A CA 1
ATOM 1403 C C . PHE A 1 180 ? -0.419 5.459 -0.686 1.00 75.25 180 PHE A C 1
ATOM 1405 O O . PHE A 1 180 ? -0.614 4.879 -1.757 1.00 75.25 180 PHE A O 1
ATOM 1412 N N . PRO A 1 181 ? 0.038 4.814 0.402 1.00 78.56 181 PRO A N 1
ATOM 1413 C CA . PRO A 1 181 ? 0.267 3.374 0.405 1.00 78.56 181 PRO A CA 1
ATOM 1414 C C . PRO A 1 181 ? -1.075 2.638 0.310 1.00 78.56 181 PRO A C 1
ATOM 1416 O O . PRO A 1 181 ? -1.969 2.871 1.120 1.00 78.56 181 PRO A O 1
ATOM 1419 N N . LEU A 1 182 ? -1.218 1.773 -0.695 1.00 79.38 182 LEU A N 1
ATOM 1420 C CA . LEU A 1 182 ? -2.447 1.002 -0.938 1.00 79.38 182 LEU A CA 1
ATOM 1421 C C . LEU A 1 182 ? -2.321 -0.476 -0.593 1.00 79.38 182 LEU A C 1
ATOM 1423 O O . LEU A 1 182 ? -3.330 -1.136 -0.370 1.00 79.38 182 LEU A O 1
ATOM 1427 N N . PHE A 1 183 ? -1.096 -0.980 -0.606 1.00 76.25 183 PHE A N 1
ATOM 1428 C CA . PHE A 1 183 ? -0.790 -2.373 -0.374 1.00 76.25 183 PHE A CA 1
ATOM 1429 C C . PHE A 1 183 ? 0.636 -2.479 0.144 1.00 76.25 183 PHE A C 1
ATOM 1431 O O . PHE A 1 183 ? 1.537 -1.814 -0.379 1.00 76.25 183 PHE A O 1
ATOM 1438 N N . GLN A 1 184 ? 0.843 -3.316 1.154 1.00 72.06 184 GLN A N 1
ATOM 1439 C CA . GLN A 1 184 ? 2.179 -3.677 1.595 1.00 72.06 184 GLN A CA 1
ATOM 1440 C C . GLN A 1 184 ? 2.225 -5.152 1.983 1.00 72.06 184 GLN A C 1
ATOM 1442 O O . GLN A 1 184 ? 1.614 -5.565 2.960 1.00 72.06 184 GLN A O 1
ATOM 1447 N N . GLN A 1 185 ? 3.061 -5.923 1.291 1.00 72.44 185 GLN A N 1
ATOM 1448 C CA . GLN A 1 185 ? 3.345 -7.305 1.659 1.00 72.44 185 GLN A CA 1
ATOM 1449 C C . GLN A 1 185 ? 4.825 -7.480 1.980 1.00 72.44 185 GLN A C 1
ATOM 1451 O O . GLN A 1 185 ? 5.706 -7.087 1.215 1.00 72.44 185 GLN A O 1
ATOM 1456 N N . ALA A 1 186 ? 5.099 -8.072 3.141 1.00 66.25 186 ALA A N 1
ATOM 1457 C CA . ALA A 1 186 ? 6.435 -8.518 3.494 1.00 66.25 186 ALA A CA 1
ATOM 1458 C C . ALA A 1 186 ? 6.664 -9.906 2.884 1.00 66.25 186 ALA A C 1
ATOM 1460 O O . ALA A 1 186 ? 5.999 -10.868 3.263 1.00 66.25 186 ALA A O 1
ATOM 1461 N N . TYR A 1 187 ? 7.601 -10.003 1.945 1.00 65.31 187 TYR A N 1
ATOM 1462 C CA . TYR A 1 187 ? 8.046 -11.276 1.383 1.00 65.31 187 TYR A CA 1
ATOM 1463 C C . TYR A 1 187 ? 9.263 -11.804 2.154 1.00 65.31 187 TYR A C 1
ATOM 1465 O O . TYR A 1 187 ? 10.043 -11.025 2.709 1.00 65.31 187 TYR A O 1
ATOM 1473 N N . ASP A 1 188 ? 9.443 -13.129 2.181 1.00 65.31 188 ASP A N 1
ATOM 1474 C CA . ASP A 1 188 ? 10.693 -13.736 2.650 1.00 65.31 188 ASP A CA 1
ATOM 1475 C C . ASP A 1 188 ? 11.841 -13.273 1.739 1.00 65.31 188 ASP A C 1
ATOM 1477 O O . ASP A 1 188 ? 11.701 -13.273 0.513 1.00 65.31 188 ASP A O 1
ATOM 1481 N N . GLY A 1 189 ? 12.983 -12.910 2.327 1.00 60.12 189 GLY A N 1
ATOM 1482 C CA . GLY A 1 189 ? 14.164 -12.413 1.616 1.00 60.12 189 GLY A CA 1
ATOM 1483 C C . GLY A 1 189 ? 14.779 -13.402 0.618 1.00 60.12 189 GLY A C 1
ATOM 1484 O O . GLY A 1 189 ? 15.654 -13.011 -0.149 1.00 60.12 189 GLY A O 1
ATOM 1485 N N . ASN A 1 190 ? 14.327 -14.660 0.606 1.00 63.06 190 ASN A N 1
ATOM 1486 C CA . ASN A 1 190 ? 14.696 -15.668 -0.393 1.00 63.06 190 ASN A CA 1
ATOM 1487 C C . ASN A 1 190 ? 13.781 -15.700 -1.637 1.00 63.06 190 ASN A C 1
ATOM 1489 O O . ASN A 1 190 ? 14.037 -16.481 -2.553 1.00 63.06 190 ASN A O 1
ATOM 1493 N N . THR A 1 191 ? 12.720 -14.891 -1.687 1.00 57.59 191 THR A N 1
ATOM 1494 C CA . THR A 1 191 ? 11.775 -14.859 -2.817 1.00 57.59 191 THR A CA 1
ATOM 1495 C C . THR A 1 191 ? 12.318 -13.965 -3.930 1.00 57.59 191 THR A C 1
ATOM 1497 O O . THR A 1 191 ? 12.721 -12.833 -3.684 1.00 57.59 191 THR A O 1
ATOM 1500 N N . THR A 1 192 ? 12.341 -14.448 -5.172 1.00 55.47 192 THR A N 1
ATOM 1501 C CA . THR A 1 192 ? 12.724 -13.625 -6.329 1.00 55.47 192 THR A CA 1
ATOM 1502 C C . THR A 1 192 ? 11.591 -12.679 -6.732 1.00 55.47 192 THR A C 1
ATOM 1504 O O . THR A 1 192 ? 10.522 -13.148 -7.117 1.00 55.47 192 THR A O 1
ATOM 1507 N N . ASP A 1 193 ? 11.861 -11.369 -6.742 1.00 59.09 193 ASP A N 1
ATOM 1508 C CA . ASP A 1 193 ? 10.915 -10.268 -7.037 1.00 59.09 193 ASP A CA 1
ATOM 1509 C C . ASP A 1 193 ? 10.207 -10.316 -8.413 1.00 59.09 193 ASP A C 1
ATOM 1511 O O . ASP A 1 193 ? 9.399 -9.448 -8.719 1.00 59.09 193 ASP A O 1
ATOM 1515 N N . VAL A 1 194 ? 10.525 -11.257 -9.307 1.00 57.91 194 VAL A N 1
ATOM 1516 C CA . VAL A 1 194 ? 10.076 -11.184 -10.713 1.00 57.91 194 VAL A CA 1
ATOM 1517 C C . VAL A 1 194 ? 8.588 -11.521 -10.871 1.00 57.91 194 VAL A C 1
ATOM 1519 O O . VAL A 1 194 ? 7.906 -10.877 -11.666 1.00 57.91 194 VAL A O 1
ATOM 1522 N N . ASN A 1 195 ? 8.076 -12.476 -10.089 1.00 62.25 195 ASN A N 1
ATOM 1523 C CA . ASN A 1 195 ? 6.685 -12.940 -10.195 1.00 62.25 195 ASN A CA 1
ATOM 1524 C C . ASN A 1 195 ? 5.708 -12.110 -9.351 1.00 62.25 195 ASN A C 1
ATOM 1526 O O . ASN A 1 195 ? 4.501 -12.155 -9.581 1.00 62.25 195 ASN A O 1
ATOM 1530 N N . THR A 1 196 ? 6.218 -11.323 -8.400 1.00 77.69 196 THR A N 1
ATOM 1531 C CA . THR A 1 196 ? 5.374 -10.577 -7.460 1.00 77.69 196 THR A CA 1
ATOM 1532 C C . THR A 1 196 ? 4.624 -9.439 -8.152 1.00 77.69 196 THR A C 1
ATOM 1534 O O . THR A 1 196 ? 3.526 -9.107 -7.729 1.00 77.69 196 THR A O 1
ATOM 1537 N N . TYR A 1 197 ? 5.143 -8.875 -9.249 1.00 83.81 197 TYR A N 1
ATOM 1538 C CA . TYR A 1 197 ? 4.465 -7.798 -9.984 1.00 83.81 197 TYR A CA 1
ATOM 1539 C C . TYR A 1 197 ? 3.106 -8.212 -10.558 1.00 83.81 197 TYR A C 1
ATOM 1541 O O . TYR A 1 197 ? 2.173 -7.412 -10.550 1.00 83.81 197 TYR A O 1
ATOM 1549 N N . LEU A 1 198 ? 2.979 -9.445 -11.062 1.00 86.62 198 LEU A N 1
ATOM 1550 C CA . LEU A 1 198 ? 1.720 -9.923 -11.638 1.00 86.62 198 LEU A CA 1
ATOM 1551 C C . LEU A 1 198 ? 0.676 -10.175 -10.552 1.00 86.62 198 LEU A C 1
ATOM 1553 O O . LEU A 1 198 ? -0.471 -9.760 -10.701 1.00 86.62 198 LEU A O 1
ATOM 1557 N N . GLU A 1 199 ? 1.091 -10.790 -9.444 1.00 85.69 199 GLU A N 1
ATOM 1558 C CA . GLU A 1 199 ? 0.246 -11.001 -8.265 1.00 85.69 199 GLU A CA 1
ATOM 1559 C C . GLU A 1 199 ? -0.222 -9.662 -7.683 1.00 85.69 199 GLU A C 1
ATOM 1561 O O . GLU A 1 199 ? -1.412 -9.464 -7.444 1.00 85.69 199 GLU A O 1
ATOM 1566 N N . GLN A 1 200 ? 0.690 -8.697 -7.546 1.00 87.00 200 GLN A N 1
ATOM 1567 C CA . GLN A 1 200 ? 0.374 -7.345 -7.092 1.00 87.00 200 GLN A CA 1
ATOM 1568 C C . GLN A 1 200 ? -0.592 -6.631 -8.036 1.00 87.00 200 GLN A C 1
ATOM 1570 O O . GLN A 1 200 ? -1.558 -6.022 -7.585 1.00 87.00 200 GLN A O 1
ATOM 1575 N N . TRP A 1 201 ? -0.366 -6.709 -9.348 1.00 89.81 201 TRP A N 1
ATOM 1576 C CA . TRP A 1 201 ? -1.252 -6.094 -10.331 1.00 89.81 201 TRP A CA 1
ATOM 1577 C C . TRP A 1 201 ? -2.668 -6.685 -10.269 1.00 89.81 201 TRP A C 1
ATOM 1579 O O . TRP A 1 201 ? -3.648 -5.937 -10.283 1.00 89.81 201 TRP A O 1
ATOM 1589 N N . GLN A 1 202 ? -2.787 -8.009 -10.124 1.00 89.75 202 GLN A N 1
ATOM 1590 C CA . GLN A 1 202 ? -4.072 -8.689 -9.933 1.00 89.75 202 GLN A CA 1
ATOM 1591 C C . GLN A 1 202 ? -4.745 -8.278 -8.618 1.00 89.75 202 GLN A C 1
ATOM 1593 O O . GLN A 1 202 ? -5.925 -7.923 -8.626 1.00 89.75 202 GLN A O 1
ATOM 1598 N N . TYR A 1 203 ? -3.994 -8.244 -7.514 1.00 88.75 203 TYR A N 1
ATOM 1599 C CA . TYR A 1 203 ? -4.487 -7.778 -6.218 1.00 88.75 203 TYR A CA 1
ATOM 1600 C C . TYR A 1 203 ? -4.996 -6.334 -6.294 1.00 88.75 203 TYR A C 1
ATOM 1602 O O . TYR A 1 203 ? -6.053 -6.015 -5.759 1.00 88.75 203 TYR A O 1
ATOM 1610 N N . LEU A 1 204 ? -4.290 -5.447 -6.999 1.00 90.75 204 LEU A N 1
ATOM 1611 C CA . LEU A 1 204 ? -4.702 -4.055 -7.178 1.00 90.75 204 LEU A CA 1
ATOM 1612 C C . LEU A 1 204 ? -5.985 -3.936 -8.009 1.00 90.75 204 LEU A C 1
ATOM 1614 O O . LEU A 1 204 ? -6.843 -3.118 -7.678 1.00 90.75 204 LEU A O 1
ATOM 1618 N N . ILE A 1 205 ? -6.162 -4.763 -9.043 1.00 91.75 205 ILE A N 1
ATOM 1619 C CA . ILE A 1 205 ? -7.435 -4.838 -9.780 1.00 91.75 205 ILE A CA 1
ATOM 1620 C C . ILE A 1 205 ? -8.557 -5.281 -8.861 1.00 91.75 205 ILE A C 1
ATOM 1622 O O . ILE A 1 205 ? -9.638 -4.690 -8.885 1.00 91.75 205 ILE A O 1
ATOM 1626 N N . GLU A 1 206 ? -8.310 -6.309 -8.055 1.00 90.75 206 GLU A N 1
ATOM 1627 C CA . GLU A 1 206 ? -9.281 -6.771 -7.085 1.00 90.75 206 GLU A CA 1
ATOM 1628 C C . GLU A 1 206 ? -9.621 -5.630 -6.116 1.00 90.75 206 GLU A C 1
ATOM 1630 O O . GLU A 1 206 ? -10.790 -5.257 -5.989 1.00 90.75 206 GLU A O 1
ATOM 1635 N N . LEU A 1 207 ? -8.624 -5.013 -5.481 1.00 90.88 207 LEU A N 1
ATOM 1636 C CA . LEU A 1 207 ? -8.769 -3.908 -4.532 1.00 90.88 207 LEU A CA 1
ATOM 1637 C C . LEU A 1 207 ? -9.604 -2.760 -5.107 1.00 90.88 207 LEU A C 1
ATOM 1639 O O . LEU A 1 207 ? -10.599 -2.363 -4.494 1.00 90.88 207 LEU A O 1
ATOM 1643 N N . LEU A 1 208 ? -9.227 -2.258 -6.285 1.00 90.75 208 LEU A N 1
ATOM 1644 C CA . LEU A 1 208 ? -9.855 -1.103 -6.926 1.00 90.75 208 LEU A CA 1
ATOM 1645 C C . LEU A 1 208 ? -11.199 -1.447 -7.589 1.00 90.75 208 LEU A C 1
ATOM 1647 O O . LEU A 1 208 ? -12.057 -0.577 -7.742 1.00 90.75 208 LEU A O 1
ATOM 1651 N N . GLY A 1 209 ? -11.407 -2.709 -7.969 1.00 89.50 209 GLY A N 1
ATOM 1652 C CA . GLY A 1 209 ? -12.572 -3.162 -8.731 1.00 89.50 209 GLY A CA 1
ATOM 1653 C C . GLY A 1 209 ? -12.564 -2.721 -10.200 1.00 89.50 209 GLY A C 1
ATOM 1654 O O . GLY A 1 209 ? -13.581 -2.847 -10.881 1.00 89.50 209 GLY A O 1
ATOM 1655 N N . HIS A 1 210 ? -11.445 -2.186 -10.694 1.00 90.00 210 HIS A N 1
ATOM 1656 C CA . HIS A 1 210 ? -11.239 -1.802 -12.089 1.00 90.00 210 HIS A CA 1
ATOM 1657 C C . HIS A 1 210 ? -9.767 -1.962 -12.482 1.00 90.00 210 HIS A C 1
ATOM 1659 O O . HIS A 1 210 ? -8.888 -2.029 -11.627 1.00 90.00 210 HIS A O 1
ATOM 1665 N N . ARG A 1 211 ? -9.504 -1.990 -13.794 1.00 91.06 211 ARG A N 1
ATOM 1666 C CA . ARG A 1 211 ? -8.153 -2.136 -14.367 1.00 91.06 211 ARG A CA 1
ATOM 1667 C C . ARG A 1 211 ? -7.622 -0.890 -15.084 1.00 91.06 211 ARG A C 1
ATOM 1669 O O . ARG A 1 211 ? -6.475 -0.883 -15.511 1.00 91.06 211 ARG A O 1
ATOM 1676 N N . ASP A 1 212 ? -8.447 0.152 -15.245 1.00 91.44 212 ASP A N 1
ATOM 1677 C CA . ASP A 1 212 ? -8.031 1.400 -15.907 1.00 91.44 212 ASP A CA 1
ATOM 1678 C C . ASP A 1 212 ? -7.205 2.275 -14.955 1.00 91.44 212 ASP A C 1
ATOM 1680 O O . ASP A 1 212 ? -7.685 3.247 -14.378 1.00 91.44 212 ASP A O 1
ATOM 1684 N N . PHE A 1 213 ? -5.960 1.865 -14.740 1.00 92.88 213 PHE A N 1
ATOM 1685 C CA . PHE A 1 213 ? -4.948 2.613 -14.008 1.00 92.88 213 PHE A CA 1
ATOM 1686 C C . PHE A 1 213 ? -3.594 2.455 -14.703 1.00 92.88 213 PHE A C 1
ATOM 1688 O O . PHE A 1 213 ? -3.336 1.458 -15.375 1.00 92.88 213 PHE A O 1
ATOM 1695 N N . LEU A 1 214 ? -2.709 3.437 -14.538 1.00 93.94 214 LEU A N 1
ATOM 1696 C CA . LEU A 1 214 ? -1.323 3.339 -14.986 1.00 93.94 214 LEU A CA 1
ATOM 1697 C C . LEU A 1 214 ? -0.464 2.691 -13.893 1.00 93.94 214 LEU A C 1
ATOM 1699 O O . LEU A 1 214 ? -0.275 3.289 -12.835 1.00 93.94 214 LEU A O 1
ATOM 1703 N N . PHE A 1 215 ? 0.076 1.503 -14.156 1.00 92.94 215 PHE A N 1
ATOM 1704 C CA . PHE A 1 215 ? 0.988 0.804 -13.251 1.00 92.94 215 PHE A CA 1
ATOM 1705 C C . PHE A 1 215 ? 2.442 1.222 -13.506 1.00 92.94 215 PHE A C 1
ATOM 1707 O O . PHE A 1 215 ? 3.029 0.892 -14.536 1.00 92.94 215 PHE A O 1
ATOM 1714 N N . VAL A 1 216 ? 3.016 2.004 -12.598 1.00 91.44 216 VAL A N 1
ATOM 1715 C CA . VAL A 1 216 ? 4.381 2.529 -12.693 1.00 91.44 216 VAL A CA 1
ATOM 1716 C C . VAL A 1 216 ? 5.301 1.686 -11.823 1.00 91.44 216 VAL A C 1
ATOM 1718 O O . VAL A 1 216 ? 5.079 1.611 -10.619 1.00 91.44 216 VAL A O 1
ATOM 1721 N N . ALA A 1 217 ? 6.336 1.086 -12.405 1.00 89.00 217 ALA A N 1
ATOM 1722 C CA . ALA A 1 217 ? 7.236 0.186 -11.683 1.00 89.00 217 ALA A CA 1
ATOM 1723 C C . ALA A 1 217 ? 8.704 0.347 -12.107 1.00 89.00 217 ALA A C 1
ATOM 1725 O O . ALA A 1 217 ? 9.044 1.050 -13.069 1.00 89.00 217 ALA A O 1
ATOM 1726 N N . ASP A 1 218 ? 9.599 -0.330 -11.391 1.00 87.25 218 ASP A N 1
ATOM 1727 C CA . ASP A 1 218 ? 10.999 -0.423 -11.788 1.00 87.25 218 ASP A CA 1
ATOM 1728 C C . ASP A 1 218 ? 11.217 -1.377 -12.985 1.00 87.25 218 ASP A C 1
ATOM 1730 O O . ASP A 1 218 ? 10.302 -2.020 -13.502 1.00 87.25 218 ASP A O 1
ATOM 1734 N N . SER A 1 219 ? 12.460 -1.441 -13.467 1.00 87.31 219 SER A N 1
ATOM 1735 C CA . SER A 1 219 ? 12.827 -2.220 -14.654 1.00 87.31 219 SER A CA 1
ATOM 1736 C C . SER A 1 219 ? 12.584 -3.728 -14.584 1.00 87.31 219 SER A C 1
ATOM 1738 O O . SER A 1 219 ? 12.584 -4.373 -15.630 1.00 87.31 219 SER A O 1
ATOM 1740 N N . LYS A 1 220 ? 12.377 -4.304 -13.397 1.00 86.00 220 LYS A N 1
ATOM 1741 C CA . LYS A 1 220 ? 12.056 -5.726 -13.220 1.00 86.00 220 LYS A CA 1
ATOM 1742 C C . LYS A 1 220 ? 10.681 -6.085 -13.782 1.00 86.00 220 LYS A C 1
ATOM 1744 O O . LYS A 1 220 ? 10.481 -7.236 -14.161 1.00 86.00 220 LYS A O 1
ATOM 1749 N N . LEU A 1 221 ? 9.772 -5.113 -13.919 1.00 88.56 221 LEU A N 1
ATOM 1750 C CA . LEU A 1 221 ? 8.492 -5.321 -14.599 1.00 88.56 221 LEU A CA 1
ATOM 1751 C C . LEU A 1 221 ? 8.677 -5.694 -16.083 1.00 88.56 221 LEU A C 1
ATOM 1753 O O . LEU A 1 221 ? 7.825 -6.362 -16.655 1.00 88.56 221 LEU A O 1
ATOM 1757 N N . LEU A 1 222 ? 9.794 -5.301 -16.707 1.00 89.19 222 LEU A N 1
ATOM 1758 C CA . LEU A 1 222 ? 10.060 -5.480 -18.141 1.00 89.19 222 LEU A CA 1
ATOM 1759 C C . LEU A 1 222 ? 10.615 -6.866 -18.518 1.00 89.19 222 LEU A C 1
ATOM 1761 O O . LEU A 1 222 ? 11.345 -6.993 -19.509 1.00 89.19 222 LEU A O 1
ATOM 1765 N N . SER A 1 223 ? 10.313 -7.906 -17.735 1.00 89.19 223 SER A N 1
ATOM 1766 C CA . SER A 1 223 ? 10.530 -9.286 -18.183 1.00 89.19 223 SER A CA 1
ATOM 1767 C C . SER A 1 223 ? 9.564 -9.619 -19.324 1.00 89.19 223 SER A C 1
ATOM 1769 O O . SER A 1 223 ? 8.464 -9.065 -19.410 1.00 89.19 223 SER A O 1
ATOM 1771 N N . LYS A 1 224 ? 9.970 -10.522 -20.226 1.00 89.31 224 LYS A N 1
ATOM 1772 C CA . LYS A 1 224 ? 9.126 -10.902 -21.369 1.00 89.31 224 LYS A CA 1
ATOM 1773 C C . LYS A 1 224 ? 7.827 -11.542 -20.895 1.00 89.31 224 LYS A C 1
ATOM 1775 O O . LYS A 1 224 ? 6.780 -11.247 -21.451 1.00 89.31 224 LYS A O 1
ATOM 1780 N N . GLU A 1 225 ? 7.920 -12.352 -19.850 1.00 90.38 225 GLU A N 1
ATOM 1781 C CA . GLU A 1 225 ? 6.822 -13.065 -19.209 1.00 90.38 225 GLU A CA 1
ATOM 1782 C C . GLU A 1 225 ? 5.790 -12.074 -18.645 1.00 90.38 225 GLU A C 1
ATOM 1784 O O . GLU A 1 225 ? 4.603 -12.171 -18.948 1.00 90.38 225 GLU A O 1
ATOM 1789 N N . ASN A 1 226 ? 6.237 -11.056 -17.896 1.00 92.06 226 ASN A N 1
ATOM 1790 C CA . ASN A 1 226 ? 5.335 -10.065 -17.301 1.00 92.06 226 ASN A CA 1
ATOM 1791 C C . ASN A 1 226 ? 4.665 -9.201 -18.372 1.00 92.06 226 ASN A C 1
ATOM 1793 O O . ASN A 1 226 ? 3.465 -8.938 -18.311 1.00 92.06 226 ASN A O 1
ATOM 1797 N N . MET A 1 227 ? 5.430 -8.771 -19.375 1.00 92.44 227 MET A N 1
ATOM 1798 C CA . MET A 1 227 ? 4.911 -7.968 -20.479 1.00 92.44 227 MET A CA 1
ATOM 1799 C C . MET A 1 227 ? 3.905 -8.754 -21.336 1.00 92.44 227 MET A C 1
ATOM 1801 O O . MET A 1 227 ? 2.827 -8.234 -21.631 1.00 92.44 227 MET A O 1
ATOM 1805 N N . ALA A 1 228 ? 4.227 -10.003 -21.687 1.00 93.19 228 ALA A N 1
ATOM 1806 C CA . ALA A 1 228 ? 3.340 -10.908 -22.418 1.00 93.19 228 ALA A CA 1
ATOM 1807 C C . ALA A 1 228 ? 2.068 -11.234 -21.625 1.00 93.19 228 ALA A C 1
ATOM 1809 O O . ALA A 1 228 ? 1.005 -11.380 -22.216 1.00 93.19 228 ALA A O 1
ATOM 1810 N N . PHE A 1 229 ? 2.137 -11.269 -20.290 1.00 92.50 229 PHE A N 1
ATOM 1811 C CA . PHE A 1 229 ? 0.950 -11.388 -19.449 1.00 92.50 229 PHE A CA 1
ATOM 1812 C C . PHE A 1 229 ? 0.106 -10.103 -19.457 1.00 92.50 229 PHE A C 1
ATOM 1814 O O . PHE A 1 229 ? -1.104 -10.159 -19.655 1.00 92.50 229 PHE A O 1
ATOM 1821 N N . LEU A 1 230 ? 0.707 -8.930 -19.246 1.00 93.00 230 LEU A N 1
ATOM 1822 C CA . LEU A 1 230 ? -0.042 -7.680 -19.061 1.00 93.00 230 LEU A CA 1
ATOM 1823 C C . LEU A 1 230 ? -0.741 -7.191 -20.336 1.00 93.00 230 LEU A C 1
ATOM 1825 O O . LEU A 1 230 ? -1.850 -6.661 -20.253 1.00 93.00 230 LEU A O 1
ATOM 1829 N N . HIS A 1 231 ? -0.121 -7.364 -21.506 1.00 93.88 231 HIS A N 1
ATOM 1830 C CA . HIS A 1 231 ? -0.637 -6.811 -22.762 1.00 93.88 231 HIS A CA 1
ATOM 1831 C C . HIS A 1 231 ? -2.010 -7.390 -23.170 1.00 93.88 231 HIS A C 1
ATOM 1833 O O . HIS A 1 231 ? -2.934 -6.599 -23.376 1.00 93.88 231 HIS A O 1
ATOM 1839 N N . PRO A 1 232 ? -2.225 -8.723 -23.219 1.00 92.06 232 PRO A N 1
ATOM 1840 C CA . PRO A 1 232 ? -3.540 -9.316 -23.490 1.00 92.06 232 PRO A CA 1
ATOM 1841 C C . PRO A 1 232 ? -4.615 -8.962 -22.458 1.00 92.06 232 PRO A C 1
ATOM 1843 O O . PRO A 1 232 ? -5.800 -8.960 -22.782 1.00 92.06 232 PRO A O 1
ATOM 1846 N N . HIS A 1 233 ? -4.222 -8.651 -21.219 1.00 92.00 233 HIS A N 1
ATOM 1847 C CA . HIS A 1 233 ? -5.153 -8.276 -20.152 1.00 92.00 233 HIS A CA 1
ATOM 1848 C C . HIS A 1 233 ? -5.506 -6.776 -20.142 1.00 92.00 233 HIS A C 1
ATOM 1850 O O . HIS A 1 233 ? -6.194 -6.316 -19.223 1.00 92.00 233 HIS A O 1
ATOM 1856 N N . GLU A 1 234 ? -5.075 -6.028 -21.168 1.00 91.88 234 GLU A N 1
ATOM 1857 C CA . GLU A 1 234 ? -5.247 -4.575 -21.309 1.00 91.88 234 GLU A CA 1
ATOM 1858 C C . GLU A 1 234 ? -4.567 -3.778 -20.177 1.00 91.88 234 GLU A C 1
ATOM 1860 O O . GLU A 1 234 ? -4.988 -2.676 -19.816 1.00 91.88 234 GLU A O 1
ATOM 1865 N N . GLY A 1 235 ? -3.500 -4.333 -19.595 1.00 91.44 235 GLY A N 1
ATOM 1866 C CA . GLY A 1 235 ? -2.726 -3.685 -18.544 1.00 91.44 235 GLY A CA 1
ATOM 1867 C C . GLY A 1 235 ? -1.916 -2.504 -19.075 1.00 91.44 235 GLY A C 1
ATOM 1868 O O . GLY A 1 235 ? -1.048 -2.658 -19.934 1.00 91.44 235 GLY A O 1
ATOM 1869 N N . ARG A 1 236 ? -2.159 -1.307 -18.531 1.00 93.62 236 ARG A N 1
ATOM 1870 C CA . ARG A 1 236 ? -1.376 -0.101 -18.838 1.00 93.62 236 ARG A CA 1
ATOM 1871 C C . ARG A 1 236 ? -0.240 0.032 -17.833 1.00 93.62 236 ARG A C 1
ATOM 1873 O O . ARG A 1 236 ? -0.495 0.224 -16.647 1.00 93.62 236 ARG A O 1
ATOM 1880 N N . PHE A 1 237 ? 1.007 0.002 -18.295 1.00 94.00 237 PHE A N 1
ATOM 1881 C CA . PHE A 1 237 ? 2.164 0.183 -17.420 1.00 94.00 237 PHE A CA 1
ATOM 1882 C C . PHE A 1 237 ? 3.205 1.151 -17.985 1.00 94.00 237 PHE A C 1
ATOM 1884 O O . PHE A 1 237 ? 3.260 1.418 -19.186 1.00 94.00 237 PHE A O 1
ATOM 1891 N N . LEU A 1 238 ? 4.037 1.679 -17.089 1.00 93.19 238 LEU A N 1
ATOM 1892 C CA . LEU A 1 238 ? 5.226 2.459 -17.403 1.00 93.19 238 LEU A CA 1
ATOM 1893 C C . LEU A 1 238 ? 6.362 1.975 -16.508 1.00 93.19 238 LEU A C 1
ATOM 1895 O O . LEU A 1 238 ? 6.296 2.117 -15.291 1.00 93.19 238 LEU A O 1
ATOM 1899 N N . ALA A 1 239 ? 7.422 1.443 -17.104 1.00 91.81 239 ALA A N 1
ATOM 1900 C CA . ALA A 1 239 ? 8.580 0.994 -16.348 1.00 91.81 239 ALA A CA 1
ATOM 1901 C C . ALA A 1 239 ? 9.861 1.639 -16.856 1.00 91.81 239 ALA A C 1
ATOM 1903 O O . ALA A 1 239 ? 10.022 1.923 -18.046 1.00 91.81 239 ALA A O 1
ATOM 1904 N N . SER A 1 240 ? 10.785 1.874 -15.92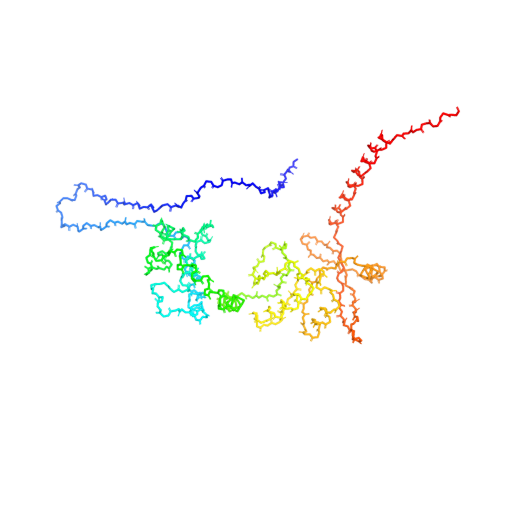9 1.00 89.12 240 SER A N 1
ATOM 1905 C CA . SER A 1 240 ? 12.132 2.302 -16.295 1.00 89.12 240 SER A CA 1
ATOM 1906 C C . SER A 1 240 ? 12.863 1.176 -17.025 1.00 89.12 240 SER A C 1
ATOM 1908 O O . SER A 1 240 ? 12.734 0.012 -16.671 1.00 89.12 240 SER A O 1
ATOM 1910 N N . VAL A 1 241 ? 13.654 1.501 -18.045 1.00 86.31 241 VAL A N 1
ATOM 1911 C CA . VAL A 1 241 ? 14.440 0.490 -18.762 1.00 86.31 241 VAL A CA 1
ATOM 1912 C C . VAL A 1 241 ? 15.830 0.396 -18.152 1.00 86.31 241 VAL A C 1
ATOM 1914 O O . VAL A 1 241 ? 16.575 1.378 -18.108 1.00 86.31 241 VAL A O 1
ATOM 1917 N N . SER A 1 242 ? 16.203 -0.806 -17.719 1.00 79.81 242 SER A N 1
ATOM 1918 C CA . SER A 1 242 ? 17.592 -1.124 -17.396 1.00 79.81 242 SER A CA 1
ATOM 1919 C C . SER A 1 242 ? 18.365 -1.380 -18.688 1.00 79.81 242 SER A C 1
ATOM 1921 O O . SER A 1 242 ? 17.909 -2.120 -19.557 1.00 79.81 242 SER A O 1
ATOM 1923 N N . MET A 1 243 ? 19.547 -0.769 -18.821 1.00 77.62 243 MET A N 1
ATOM 1924 C CA . MET A 1 243 ? 20.418 -0.849 -20.006 1.00 77.62 243 MET A CA 1
ATOM 1925 C C . MET A 1 243 ? 21.101 -2.224 -20.149 1.00 77.62 243 MET A C 1
ATOM 1927 O O . MET A 1 243 ? 22.328 -2.326 -20.215 1.00 77.62 243 MET A O 1
ATOM 1931 N N . TYR A 1 244 ? 20.312 -3.299 -20.176 1.00 76.44 244 TYR A N 1
ATOM 1932 C CA . TYR A 1 244 ? 20.764 -4.619 -20.601 1.00 76.44 244 TYR A CA 1
ATOM 1933 C C . TYR A 1 244 ? 21.194 -4.579 -22.072 1.00 76.44 244 TYR A C 1
ATOM 1935 O O . TYR A 1 244 ? 20.786 -3.696 -22.828 1.00 76.44 244 TYR A O 1
ATOM 1943 N N . ALA A 1 245 ? 22.018 -5.543 -22.489 1.00 73.69 245 ALA A N 1
ATOM 1944 C CA . ALA A 1 245 ? 22.617 -5.548 -23.825 1.00 73.69 245 ALA A CA 1
ATOM 1945 C C . ALA A 1 245 ? 21.578 -5.439 -24.959 1.00 73.69 245 ALA A C 1
ATOM 1947 O O . ALA A 1 245 ? 21.793 -4.676 -25.895 1.00 73.69 245 ALA A O 1
ATOM 1948 N N . SER A 1 246 ? 20.436 -6.126 -24.838 1.00 76.50 246 SER A N 1
ATOM 1949 C CA . SER A 1 246 ? 19.340 -6.078 -25.815 1.00 76.50 246 SER A CA 1
ATOM 1950 C C . SER A 1 246 ? 18.733 -4.679 -25.954 1.00 76.50 246 SER A C 1
ATOM 1952 O O . SER A 1 246 ? 18.676 -4.134 -27.055 1.00 76.50 246 SER A O 1
ATOM 1954 N N . TYR A 1 247 ? 18.336 -4.068 -24.836 1.00 82.31 247 TYR A N 1
ATOM 1955 C CA . TYR A 1 247 ? 17.753 -2.725 -24.823 1.00 82.31 247 TYR A CA 1
ATOM 1956 C C . TYR A 1 247 ? 18.758 -1.647 -25.229 1.00 82.31 247 TYR A C 1
ATOM 1958 O O . TYR A 1 247 ? 18.379 -0.647 -25.830 1.00 82.31 247 TYR A O 1
ATOM 1966 N N . LYS A 1 248 ? 20.050 -1.849 -24.948 1.00 84.38 248 LYS A N 1
ATOM 1967 C CA . LYS A 1 248 ? 21.098 -0.927 -25.382 1.00 84.38 248 LYS A CA 1
ATOM 1968 C C . LYS A 1 248 ? 21.171 -0.843 -26.908 1.00 84.38 248 LYS A C 1
ATOM 1970 O O . LYS A 1 248 ? 21.138 0.265 -27.433 1.00 84.38 248 LYS A O 1
ATOM 1975 N N . THR A 1 249 ? 21.246 -1.982 -27.600 1.00 84.88 249 THR A N 1
ATOM 1976 C CA . THR A 1 249 ? 21.287 -2.015 -29.073 1.00 84.88 249 THR A CA 1
ATOM 1977 C C . THR A 1 249 ? 20.071 -1.315 -29.664 1.00 84.88 249 THR A C 1
ATOM 1979 O O . THR A 1 249 ? 20.205 -0.476 -30.546 1.00 84.88 249 THR A O 1
ATOM 1982 N N . TRP A 1 250 ? 18.900 -1.583 -29.094 1.00 84.50 250 TRP A N 1
ATOM 1983 C CA . TRP A 1 250 ? 17.652 -0.926 -29.453 1.00 84.50 250 TRP A CA 1
ATOM 1984 C C . TRP A 1 250 ? 17.684 0.594 -29.295 1.00 84.50 250 TRP A C 1
ATOM 1986 O O . TRP A 1 250 ? 17.281 1.316 -30.201 1.00 84.50 250 TRP A O 1
ATOM 1996 N N . VAL A 1 251 ? 18.175 1.097 -28.160 1.00 87.12 251 VAL A N 1
ATOM 1997 C CA . VAL A 1 251 ? 18.304 2.541 -27.925 1.00 87.12 251 VAL A CA 1
ATOM 1998 C C . VAL A 1 251 ? 19.305 3.165 -28.898 1.00 87.12 251 VAL A C 1
ATOM 2000 O O . VAL A 1 251 ? 19.033 4.237 -29.429 1.00 87.12 251 VAL A O 1
ATOM 2003 N N . GLU A 1 252 ? 20.446 2.521 -29.150 1.00 88.81 252 GLU A N 1
ATOM 2004 C CA . GLU A 1 252 ? 21.456 3.007 -30.103 1.00 88.81 252 GLU A CA 1
ATOM 2005 C C . GLU A 1 252 ? 20.894 3.086 -31.529 1.00 88.81 252 GLU A C 1
ATOM 2007 O O . GLU A 1 252 ? 21.070 4.097 -32.211 1.00 88.81 252 GLU A O 1
ATOM 2012 N N . GLU A 1 253 ? 20.164 2.058 -31.955 1.00 89.25 253 GLU A N 1
ATOM 2013 C CA . GLU A 1 253 ? 19.532 1.994 -33.270 1.00 89.25 253 GLU A CA 1
ATOM 2014 C C . GLU A 1 253 ? 18.386 3.007 -33.403 1.00 89.25 253 GLU A C 1
ATOM 2016 O O . GLU A 1 253 ? 18.279 3.700 -34.416 1.00 89.25 253 GLU A O 1
ATOM 2021 N N . ALA A 1 254 ? 17.579 3.179 -32.355 1.00 89.31 254 ALA A N 1
ATOM 2022 C CA . ALA A 1 254 ? 16.530 4.191 -32.310 1.00 89.31 254 ALA A CA 1
ATOM 2023 C C . ALA A 1 254 ? 17.112 5.615 -32.343 1.00 89.31 254 ALA A C 1
ATOM 2025 O O . ALA A 1 254 ? 16.614 6.473 -33.067 1.00 89.31 254 ALA A O 1
ATOM 2026 N N . LEU A 1 255 ? 18.210 5.871 -31.625 1.00 89.00 255 LEU A N 1
ATOM 2027 C CA . LEU A 1 255 ? 18.913 7.157 -31.664 1.00 89.00 255 LEU A CA 1
ATOM 2028 C C . LEU A 1 255 ? 19.503 7.454 -33.045 1.00 89.00 255 LEU A C 1
ATOM 2030 O O . LEU A 1 255 ? 19.470 8.605 -33.470 1.00 89.00 255 LEU A O 1
ATOM 2034 N N . ALA A 1 256 ? 20.010 6.447 -33.756 1.00 90.38 256 ALA A N 1
ATOM 2035 C CA . ALA A 1 256 ? 20.556 6.633 -35.098 1.00 90.38 256 ALA A CA 1
ATOM 2036 C C . ALA A 1 256 ? 19.475 6.929 -36.155 1.00 90.38 256 ALA A C 1
ATOM 2038 O O . ALA A 1 256 ? 19.756 7.638 -37.119 1.00 90.38 256 ALA A O 1
ATOM 2039 N N . ASN A 1 257 ? 18.258 6.403 -35.970 1.00 88.62 257 ASN A N 1
ATOM 2040 C CA . ASN A 1 257 ? 17.234 6.359 -37.019 1.00 88.62 257 ASN A CA 1
ATOM 2041 C C . ASN A 1 257 ? 15.938 7.133 -36.704 1.00 88.62 257 ASN A C 1
ATOM 2043 O O . ASN A 1 257 ? 15.014 7.116 -37.519 1.00 88.62 257 ASN A O 1
ATOM 2047 N N . HIS A 1 258 ? 15.820 7.795 -35.548 1.00 87.44 258 HIS A N 1
ATOM 2048 C CA . HIS A 1 258 ? 14.609 8.548 -35.203 1.00 87.44 258 HIS A CA 1
ATOM 2049 C C . HIS A 1 258 ? 14.347 9.697 -36.193 1.00 87.44 258 HIS A C 1
ATOM 2051 O O . HIS A 1 258 ? 15.235 10.473 -36.537 1.00 87.44 258 HIS A O 1
ATOM 2057 N N . ALA A 1 259 ? 13.097 9.816 -36.646 1.00 83.56 259 ALA A N 1
ATOM 2058 C CA . ALA A 1 259 ? 12.718 10.793 -37.669 1.00 83.56 259 ALA A CA 1
ATOM 2059 C C . ALA A 1 259 ? 12.528 12.212 -37.111 1.00 83.56 259 ALA A C 1
ATOM 2061 O O . ALA A 1 259 ? 12.795 13.199 -37.794 1.00 83.56 259 ALA A O 1
ATOM 2062 N N . ALA A 1 260 ? 12.024 12.315 -35.882 1.00 85.56 260 ALA A N 1
ATOM 2063 C CA . ALA A 1 260 ? 11.741 13.580 -35.226 1.00 85.56 260 ALA A CA 1
ATOM 2064 C C . ALA A 1 260 ? 11.780 13.410 -33.708 1.00 85.56 260 ALA A C 1
ATOM 2066 O O . ALA A 1 260 ? 11.528 12.328 -33.179 1.00 85.56 260 ALA A O 1
ATOM 2067 N N . GLU A 1 261 ? 12.044 14.511 -33.018 1.00 89.12 261 GLU A N 1
ATOM 2068 C CA . GLU A 1 261 ? 11.948 14.592 -31.569 1.00 89.12 261 GLU A CA 1
ATOM 2069 C C . GLU A 1 261 ? 10.791 15.504 -31.163 1.00 89.12 261 GLU A C 1
ATOM 2071 O O . GLU A 1 261 ? 10.546 16.550 -31.770 1.00 89.12 261 GLU A O 1
ATOM 2076 N N . ALA A 1 262 ? 10.106 15.123 -30.093 1.00 87.62 262 ALA A N 1
ATOM 2077 C CA . ALA A 1 262 ? 9.127 15.936 -29.403 1.00 87.62 262 ALA A CA 1
ATOM 2078 C C . ALA A 1 262 ? 9.797 16.777 -28.308 1.00 87.62 262 ALA A C 1
ATOM 2080 O O . ALA A 1 262 ? 10.686 16.323 -27.580 1.00 87.62 262 ALA A O 1
ATOM 2081 N N . LEU A 1 263 ? 9.315 18.012 -28.162 1.00 86.69 263 LEU A N 1
ATOM 2082 C CA . LEU A 1 263 ? 9.640 18.867 -27.027 1.00 86.69 263 LEU A CA 1
ATOM 2083 C C . LEU A 1 263 ? 8.586 18.684 -25.938 1.00 86.69 263 LEU A C 1
ATOM 2085 O O . LEU A 1 263 ? 7.400 18.926 -26.156 1.00 86.69 263 LEU A O 1
ATOM 2089 N N . LEU A 1 264 ? 9.032 18.273 -24.756 1.00 81.50 264 LEU A N 1
ATOM 2090 C CA . LEU A 1 264 ? 8.182 17.912 -23.631 1.00 81.50 264 LEU A CA 1
ATOM 2091 C C . LEU A 1 264 ? 8.395 18.892 -22.476 1.00 81.50 264 LEU A C 1
ATOM 2093 O O . LEU A 1 264 ? 9.473 18.904 -21.866 1.00 81.50 264 LEU A O 1
ATOM 2097 N N . PRO A 1 265 ? 7.394 19.727 -22.153 1.00 81.06 265 PRO A N 1
ATOM 2098 C CA . PRO A 1 265 ? 7.486 20.628 -21.021 1.00 81.06 265 PRO A CA 1
ATOM 2099 C C . PRO A 1 265 ? 7.422 19.833 -19.709 1.00 81.06 265 PRO A C 1
ATOM 2101 O O . PRO A 1 265 ? 6.413 19.213 -19.392 1.00 81.06 265 PRO A O 1
ATOM 2104 N N . TYR A 1 266 ? 8.490 19.872 -18.915 1.00 78.31 266 TYR A N 1
ATOM 2105 C CA . TYR A 1 266 ? 8.540 19.268 -17.584 1.00 78.31 266 TYR A CA 1
ATOM 2106 C C . TYR A 1 266 ? 9.409 20.114 -16.648 1.00 78.31 266 TYR A C 1
ATOM 2108 O O . TYR A 1 266 ? 10.488 20.568 -17.028 1.00 78.31 266 TYR A O 1
ATOM 2116 N N . LYS A 1 267 ? 8.916 20.368 -15.426 1.00 76.25 267 LYS A N 1
ATOM 2117 C CA . LYS A 1 267 ? 9.560 21.233 -14.413 1.00 76.25 267 LYS A CA 1
ATOM 2118 C C . LYS A 1 267 ? 10.055 22.577 -14.979 1.00 76.25 267 LYS A C 1
ATOM 2120 O O . LYS A 1 267 ? 11.216 22.938 -14.815 1.00 76.25 267 LYS A O 1
ATOM 2125 N N . GLN A 1 268 ? 9.157 23.313 -15.644 1.00 81.81 268 GLN A N 1
ATOM 2126 C CA . GLN A 1 268 ? 9.430 24.633 -16.248 1.00 81.81 268 GLN A CA 1
ATOM 2127 C C . GLN A 1 268 ? 10.544 24.628 -17.315 1.00 81.81 268 GLN A C 1
ATOM 2129 O O . GLN A 1 268 ? 11.164 25.655 -17.584 1.00 81.81 268 GLN A O 1
ATOM 2134 N N . ARG A 1 269 ? 10.815 23.4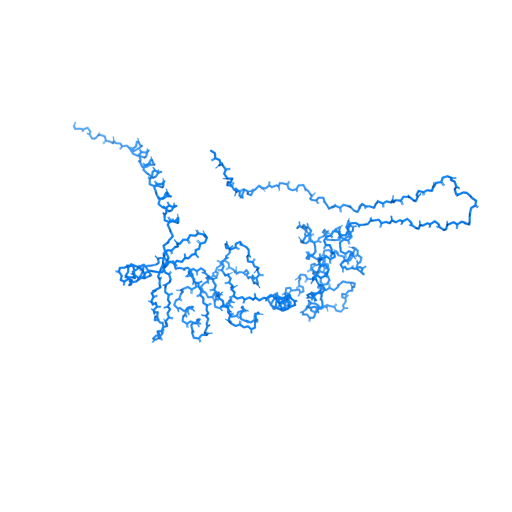73 -17.931 1.00 78.06 269 ARG A N 1
ATOM 2135 C CA . ARG A 1 269 ? 11.832 23.300 -18.972 1.00 78.06 269 ARG A CA 1
ATOM 2136 C C . ARG A 1 269 ? 11.294 22.473 -20.124 1.00 78.06 269 ARG A C 1
ATOM 2138 O O . ARG A 1 269 ? 10.372 21.689 -19.937 1.00 78.06 269 ARG A O 1
ATOM 2145 N N . LEU A 1 270 ? 11.902 22.627 -21.295 1.00 82.50 270 LEU A N 1
ATOM 2146 C CA . LEU A 1 270 ? 11.649 21.773 -22.450 1.00 82.50 270 LEU A CA 1
ATOM 2147 C C . LEU A 1 270 ? 12.690 20.654 -22.469 1.00 82.50 270 LEU A C 1
ATOM 2149 O O . LEU A 1 270 ? 13.884 20.919 -22.592 1.00 82.50 270 LEU A O 1
ATOM 2153 N N . ASN A 1 271 ? 12.226 19.419 -22.329 1.00 83.38 271 ASN A N 1
ATOM 2154 C CA . ASN A 1 271 ? 13.033 18.223 -22.532 1.00 83.38 271 ASN A CA 1
ATOM 2155 C C . ASN A 1 271 ? 12.824 17.717 -23.954 1.00 83.38 271 ASN A C 1
ATOM 2157 O O . ASN A 1 271 ? 11.794 17.988 -24.568 1.00 83.38 271 ASN A O 1
ATOM 2161 N N . ARG A 1 272 ? 13.809 16.997 -24.477 1.00 87.94 272 ARG A N 1
ATOM 2162 C CA . ARG A 1 272 ? 13.736 16.381 -25.803 1.00 87.94 272 ARG A CA 1
ATOM 2163 C C . ARG A 1 272 ? 13.472 14.899 -25.624 1.00 87.94 272 ARG A C 1
ATOM 2165 O O . ARG A 1 272 ? 14.018 14.292 -24.705 1.00 87.94 272 ARG A O 1
ATOM 2172 N N . GLY A 1 273 ? 12.650 14.317 -26.474 1.00 90.88 273 GLY A N 1
ATOM 2173 C CA . GLY A 1 273 ? 12.428 12.882 -26.458 1.00 90.88 273 GLY A CA 1
ATOM 2174 C C . GLY A 1 273 ? 11.672 12.413 -27.679 1.00 90.88 273 GLY A C 1
ATOM 2175 O O . GLY A 1 273 ? 11.169 13.217 -28.455 1.00 90.88 273 GLY A O 1
ATOM 2176 N N . PHE A 1 274 ? 11.597 11.111 -27.858 1.00 91.31 274 PHE A N 1
ATOM 2177 C CA . PHE A 1 274 ? 10.858 10.489 -28.944 1.00 91.31 274 PHE A CA 1
ATOM 2178 C C . PHE A 1 274 ? 10.384 9.107 -28.503 1.00 91.31 274 PHE A C 1
ATOM 2180 O O . PHE A 1 274 ? 10.874 8.549 -27.517 1.00 91.31 274 PHE A O 1
ATOM 2187 N N . GLU A 1 275 ? 9.405 8.572 -29.220 1.00 90.94 275 GLU A N 1
ATOM 2188 C CA . GLU A 1 275 ? 8.937 7.204 -29.035 1.00 90.94 275 GLU A CA 1
ATOM 2189 C C . GLU A 1 275 ? 9.364 6.344 -30.223 1.00 90.94 275 GLU A C 1
ATOM 2191 O O . GLU A 1 275 ? 9.426 6.813 -31.360 1.00 90.94 275 GLU A O 1
ATOM 2196 N N . VAL A 1 276 ? 9.673 5.081 -29.952 1.00 90.62 276 VAL A N 1
ATOM 2197 C CA . VAL A 1 276 ? 9.968 4.078 -30.975 1.00 90.62 276 VAL A CA 1
ATOM 2198 C C . VAL A 1 276 ? 9.178 2.811 -30.669 1.00 90.62 276 VAL A C 1
ATOM 2200 O O . VAL A 1 276 ? 9.010 2.440 -29.503 1.00 90.62 276 VAL A O 1
ATOM 2203 N N . ALA A 1 277 ? 8.653 2.168 -31.713 1.00 90.81 277 ALA A N 1
ATOM 2204 C CA . ALA A 1 277 ? 7.955 0.897 -31.575 1.00 90.81 277 ALA A CA 1
ATOM 2205 C C . ALA A 1 277 ? 8.903 -0.156 -30.999 1.00 90.81 277 ALA A C 1
ATOM 2207 O O . ALA A 1 277 ? 10.051 -0.260 -31.429 1.00 90.81 277 ALA A O 1
ATOM 2208 N N . CYS A 1 278 ? 8.403 -0.911 -30.024 1.00 89.25 278 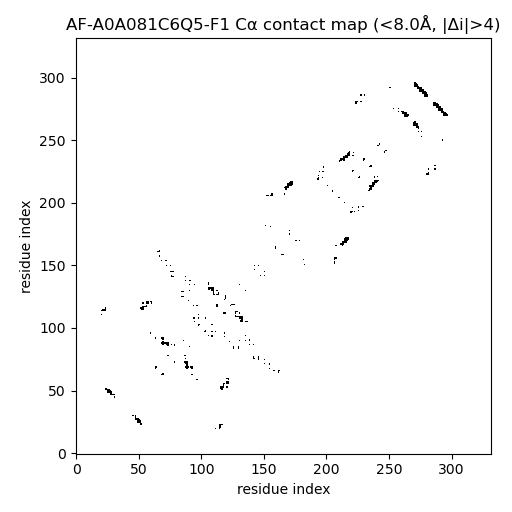CYS A N 1
ATOM 2209 C CA . CYS A 1 278 ? 9.127 -1.948 -29.322 1.00 89.25 278 CYS A CA 1
ATOM 2210 C C . CYS A 1 278 ? 8.402 -3.285 -29.255 1.00 89.25 278 CYS A C 1
ATOM 2212 O O . CYS A 1 278 ? 7.983 -3.690 -28.175 1.00 89.25 278 CYS A O 1
ATOM 2214 N N . PRO A 1 279 ? 8.240 -3.987 -30.393 1.00 91.62 279 PRO A N 1
ATOM 2215 C CA . PRO A 1 279 ? 7.709 -5.336 -30.358 1.00 91.62 279 PRO A CA 1
ATOM 2216 C C . PRO A 1 279 ? 8.627 -6.272 -29.565 1.00 91.62 279 PRO A C 1
ATOM 2218 O O . PRO A 1 279 ? 9.847 -6.284 -29.758 1.00 91.62 279 PRO A O 1
ATOM 2221 N N . ILE A 1 280 ? 8.027 -7.090 -28.705 1.00 90.25 280 ILE A N 1
ATOM 2222 C CA . ILE A 1 280 ? 8.698 -8.225 -28.068 1.00 90.25 280 ILE A CA 1
ATOM 2223 C C . ILE A 1 280 ? 8.034 -9.523 -28.514 1.00 90.25 280 ILE A C 1
ATOM 2225 O O . ILE A 1 280 ? 6.828 -9.564 -28.733 1.00 90.25 280 ILE A O 1
ATOM 2229 N N . THR A 1 281 ? 8.819 -10.594 -28.599 1.00 92.44 281 THR A N 1
ATOM 2230 C CA . THR A 1 281 ? 8.311 -11.940 -28.895 1.00 92.44 281 THR A CA 1
ATOM 2231 C C . THR A 1 281 ? 8.522 -12.862 -27.697 1.00 92.44 281 THR A C 1
ATOM 2233 O O . THR A 1 281 ? 9.635 -12.920 -27.143 1.00 92.44 281 THR A O 1
ATOM 2236 N N . HIS A 1 282 ? 7.462 -13.576 -27.321 1.00 93.25 282 HIS A N 1
ATOM 2237 C CA . HIS A 1 282 ? 7.417 -14.577 -26.255 1.00 93.25 282 HIS A CA 1
ATOM 2238 C C . HIS A 1 282 ? 6.428 -15.685 -26.654 1.00 93.25 282 HIS A C 1
ATOM 2240 O O . HIS A 1 282 ? 5.357 -15.367 -27.151 1.00 93.25 282 HIS A O 1
ATOM 2246 N N . GLU A 1 283 ? 6.812 -16.958 -26.492 1.00 90.50 283 GLU A N 1
ATOM 2247 C CA . GLU A 1 283 ? 5.983 -18.134 -26.843 1.00 90.50 283 GLU A CA 1
ATOM 2248 C C . GLU A 1 283 ? 5.309 -18.053 -28.231 1.00 90.50 283 GLU A C 1
ATOM 2250 O O . GLU A 1 283 ? 4.123 -18.312 -28.384 1.00 90.50 283 GLU A O 1
ATOM 2255 N N . ASP A 1 284 ? 6.085 -17.673 -29.253 1.00 92.12 284 ASP A N 1
ATOM 2256 C CA . ASP A 1 284 ? 5.651 -17.514 -30.654 1.00 92.12 284 ASP A CA 1
ATOM 2257 C C . ASP A 1 284 ? 4.609 -16.406 -30.921 1.00 92.12 284 ASP A C 1
ATOM 2259 O O . ASP A 1 284 ? 4.228 -16.178 -32.071 1.00 92.12 284 ASP A O 1
ATOM 2263 N N . GLU A 1 285 ? 4.227 -15.632 -29.903 1.00 94.50 285 GLU A N 1
ATOM 2264 C CA . GLU A 1 285 ? 3.404 -14.430 -30.038 1.00 94.50 285 GLU A CA 1
ATOM 2265 C C . GLU A 1 285 ? 4.255 -13.154 -30.003 1.00 94.50 285 GLU A C 1
ATOM 2267 O O . GLU A 1 285 ? 5.295 -13.078 -29.342 1.00 94.50 285 GLU A O 1
ATOM 2272 N N . THR A 1 286 ? 3.820 -12.131 -30.744 1.00 94.69 286 THR A N 1
ATOM 2273 C CA . THR A 1 286 ? 4.465 -10.810 -30.771 1.00 94.69 286 THR A CA 1
ATOM 2274 C C . THR A 1 286 ? 3.538 -9.766 -30.168 1.00 94.69 286 THR A C 1
ATOM 2276 O O . THR A 1 286 ? 2.385 -9.646 -30.574 1.00 94.69 286 THR A O 1
ATOM 2279 N N . TYR A 1 287 ? 4.067 -9.008 -29.213 1.00 94.44 287 TYR A N 1
ATOM 2280 C CA . TYR A 1 287 ? 3.350 -7.991 -2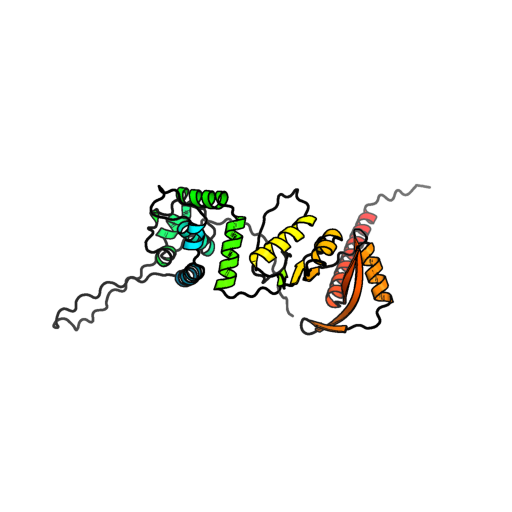8.453 1.00 94.44 287 TYR A CA 1
ATOM 2281 C C . TYR A 1 287 ? 3.948 -6.619 -28.736 1.00 94.44 287 TYR A C 1
ATOM 2283 O O . TYR A 1 287 ? 5.162 -6.433 -28.615 1.00 94.44 287 TYR A O 1
ATOM 2291 N N . ASP A 1 288 ? 3.097 -5.656 -29.078 1.00 94.25 288 ASP A N 1
ATOM 2292 C CA . ASP A 1 288 ? 3.524 -4.321 -29.475 1.00 94.25 288 ASP A CA 1
ATOM 2293 C C . ASP A 1 288 ? 3.667 -3.403 -28.259 1.00 94.25 288 ASP A C 1
ATOM 2295 O O . ASP A 1 288 ? 2.689 -2.985 -27.639 1.00 94.25 288 ASP A O 1
ATOM 2299 N N . PHE A 1 289 ? 4.905 -3.023 -27.941 1.00 93.69 289 PHE A N 1
ATOM 2300 C CA . PHE A 1 289 ? 5.183 -1.994 -26.941 1.00 93.69 289 PHE A CA 1
ATOM 2301 C C . PHE A 1 289 ? 5.782 -0.749 -27.572 1.00 93.69 289 PHE A C 1
ATOM 2303 O O . PHE A 1 289 ? 6.000 -0.657 -28.779 1.00 93.69 289 PHE A O 1
ATOM 2310 N N . ARG A 1 290 ? 6.032 0.257 -26.738 1.00 92.25 290 ARG A N 1
ATOM 2311 C CA . ARG A 1 290 ? 6.720 1.482 -27.129 1.00 92.25 290 ARG A CA 1
ATOM 2312 C C . ARG A 1 290 ? 7.805 1.783 -26.123 1.00 92.25 290 ARG A C 1
ATOM 2314 O O . ARG A 1 290 ? 7.582 1.710 -24.916 1.00 92.25 290 ARG A O 1
ATOM 2321 N N . LEU A 1 291 ? 8.961 2.164 -26.638 1.00 90.94 291 LEU A N 1
ATOM 2322 C CA . LEU A 1 291 ? 10.055 2.672 -25.840 1.00 90.94 291 LEU A CA 1
ATOM 2323 C C . LEU A 1 291 ? 10.028 4.198 -25.897 1.00 90.94 291 LEU A C 1
ATOM 2325 O O . LEU A 1 291 ? 10.104 4.789 -26.974 1.00 90.94 291 LEU A O 1
ATOM 2329 N N . LEU A 1 292 ? 9.913 4.825 -24.729 1.00 90.50 292 LEU A N 1
ATOM 2330 C CA . LEU A 1 292 ? 9.959 6.276 -24.584 1.00 90.50 292 LEU A CA 1
ATOM 2331 C C . LEU A 1 292 ? 11.385 6.692 -24.219 1.00 90.50 292 LEU A C 1
ATOM 2333 O O . LEU A 1 292 ? 11.887 6.338 -23.151 1.00 90.50 292 LEU A O 1
ATOM 2337 N N . ILE A 1 293 ? 12.042 7.433 -25.108 1.00 89.31 293 ILE A N 1
ATOM 2338 C CA . ILE A 1 293 ? 13.426 7.873 -24.934 1.00 89.31 293 ILE A CA 1
ATOM 2339 C C . ILE A 1 293 ? 13.421 9.368 -24.645 1.00 89.31 293 ILE A C 1
ATOM 2341 O O . ILE A 1 293 ? 12.939 10.164 -25.448 1.00 89.31 293 ILE A O 1
ATOM 2345 N N . PHE A 1 294 ? 13.989 9.755 -23.504 1.00 88.19 294 PHE A N 1
ATOM 2346 C CA . PHE A 1 294 ? 14.097 11.151 -23.088 1.00 88.19 294 PHE A CA 1
ATOM 2347 C C . PHE A 1 294 ? 15.558 11.548 -22.896 1.00 88.19 294 PHE A C 1
ATOM 2349 O O . PHE A 1 294 ? 16.354 10.809 -22.313 1.00 88.19 294 PHE A O 1
ATOM 2356 N N . TYR A 1 295 ? 15.892 12.756 -23.332 1.00 85.81 295 TYR A N 1
ATOM 2357 C CA . TYR A 1 295 ? 17.148 13.415 -23.025 1.00 85.81 295 TYR A CA 1
ATOM 2358 C C . TYR A 1 295 ? 16.942 14.443 -21.911 1.00 85.81 295 TYR A C 1
ATOM 2360 O O . TYR A 1 295 ? 16.269 15.461 -22.095 1.00 85.81 295 TYR A O 1
ATOM 2368 N N . ASP A 1 296 ? 17.575 14.185 -20.768 1.00 82.31 296 ASP A N 1
ATOM 2369 C CA . ASP A 1 296 ? 17.637 15.102 -19.631 1.00 82.31 296 ASP A CA 1
ATOM 2370 C C . ASP A 1 296 ? 19.046 15.713 -19.541 1.00 82.31 296 ASP A C 1
ATOM 2372 O O . ASP A 1 296 ? 20.025 15.057 -19.164 1.00 82.31 296 ASP A O 1
ATOM 2376 N N . ALA A 1 297 ? 19.144 16.998 -19.892 1.00 81.88 297 ALA A N 1
ATOM 2377 C CA . ALA A 1 297 ? 20.398 17.748 -19.889 1.00 81.88 297 ALA A CA 1
ATOM 2378 C C . ALA A 1 297 ? 21.005 17.896 -18.481 1.00 81.88 297 ALA A C 1
ATOM 2380 O O . ALA A 1 297 ? 22.227 17.957 -18.329 1.00 81.88 297 ALA A O 1
ATOM 2381 N N . GLU A 1 298 ? 20.173 17.949 -17.440 1.00 81.31 298 GLU A N 1
ATOM 2382 C CA . GLU A 1 298 ? 20.627 18.085 -16.061 1.00 81.31 298 GLU A CA 1
ATOM 2383 C C . GLU A 1 298 ? 21.143 16.753 -15.521 1.00 81.31 298 GLU A C 1
ATOM 2385 O O . GLU A 1 298 ? 22.221 16.711 -14.923 1.00 81.31 298 GLU A O 1
ATOM 2390 N N . LEU A 1 299 ? 20.427 15.656 -15.778 1.00 83.75 299 LEU A N 1
ATOM 2391 C CA . LEU A 1 299 ? 20.914 14.317 -15.462 1.00 83.75 299 LEU A CA 1
ATOM 2392 C C . LEU A 1 299 ? 22.243 14.042 -16.175 1.00 83.75 299 LEU A C 1
ATOM 2394 O O . LEU A 1 299 ? 23.172 13.528 -15.548 1.00 83.75 299 LEU A O 1
ATOM 2398 N N . PHE A 1 300 ? 22.362 14.434 -17.447 1.00 85.56 300 PHE A N 1
ATOM 2399 C CA . PHE A 1 300 ? 23.607 14.338 -18.209 1.00 85.56 300 PHE A CA 1
ATOM 2400 C C . PHE A 1 300 ? 24.744 15.140 -17.558 1.00 85.56 300 PHE A C 1
ATOM 2402 O O . PHE A 1 300 ? 25.806 14.582 -17.276 1.00 85.56 300 PHE A O 1
ATOM 2409 N N . ALA A 1 301 ? 24.520 16.422 -17.245 1.00 87.25 301 ALA A N 1
ATOM 2410 C CA . ALA A 1 301 ? 25.521 17.273 -16.600 1.00 87.25 301 ALA A CA 1
ATOM 2411 C C . ALA A 1 301 ? 25.960 16.722 -15.230 1.00 87.25 301 ALA A C 1
ATOM 2413 O O . ALA A 1 301 ? 27.159 16.624 -14.953 1.00 87.25 301 ALA A O 1
ATOM 2414 N N . ARG A 1 302 ? 25.002 16.291 -14.397 1.00 88.62 302 ARG A N 1
ATOM 2415 C CA . ARG A 1 302 ? 25.261 15.680 -13.082 1.00 88.62 302 ARG A CA 1
ATOM 2416 C C . ARG A 1 302 ? 26.068 14.384 -13.209 1.00 88.62 302 ARG A C 1
ATOM 2418 O O . ARG A 1 302 ? 27.042 14.197 -12.478 1.00 88.62 302 ARG A O 1
ATOM 2425 N N . ARG A 1 303 ? 25.703 13.492 -14.142 1.00 88.50 303 ARG A N 1
ATOM 2426 C CA . ARG A 1 303 ? 26.440 12.238 -14.384 1.00 88.50 303 ARG A CA 1
ATOM 2427 C C . ARG A 1 303 ? 27.856 12.501 -14.891 1.00 88.50 303 ARG A C 1
ATOM 2429 O O . ARG A 1 303 ? 28.784 11.880 -14.379 1.00 88.50 303 ARG A O 1
ATOM 2436 N N . ASN A 1 304 ? 28.047 13.452 -15.804 1.00 90.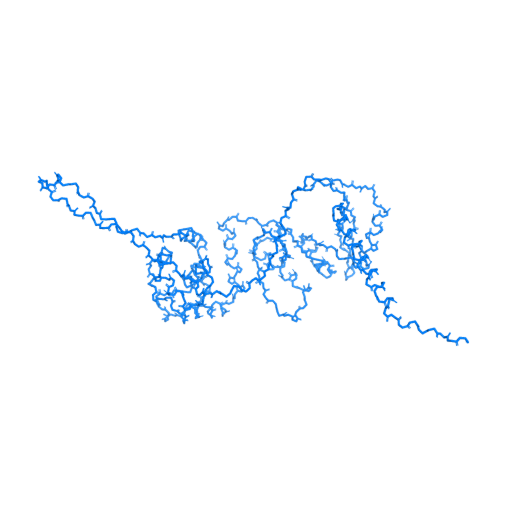44 304 ASN A N 1
ATOM 2437 C CA . ASN A 1 304 ? 29.378 13.839 -16.279 1.00 90.44 304 ASN A CA 1
ATOM 2438 C C . ASN A 1 304 ? 30.256 14.400 -15.161 1.00 90.44 304 ASN A C 1
ATOM 2440 O O . ASN A 1 304 ? 31.420 14.023 -15.054 1.00 90.44 304 ASN A O 1
ATOM 2444 N N . GLN A 1 305 ? 29.705 15.250 -14.291 1.00 92.44 305 GLN A N 1
ATOM 2445 C CA . GLN A 1 305 ? 30.442 15.769 -13.140 1.00 92.44 305 GLN A CA 1
ATOM 2446 C C . GLN A 1 305 ? 30.845 14.645 -12.174 1.00 92.44 305 GLN A C 1
ATOM 2448 O O . GLN A 1 305 ? 31.989 14.603 -11.720 1.00 92.44 305 GLN A O 1
ATOM 2453 N N . SER A 1 306 ? 29.932 13.711 -11.886 1.00 91.62 306 SER A N 1
ATOM 2454 C CA . SER A 1 306 ? 30.217 12.541 -11.046 1.00 91.62 306 SER A CA 1
ATOM 2455 C C . SER A 1 306 ? 31.304 11.645 -11.655 1.00 91.62 306 SER A C 1
ATOM 2457 O O . SER A 1 306 ? 32.222 11.224 -10.951 1.00 91.62 306 SER A O 1
ATOM 2459 N N . LEU A 1 307 ? 31.252 11.403 -12.970 1.00 91.56 307 LEU A N 1
ATOM 2460 C CA . LEU A 1 307 ? 32.273 10.648 -13.700 1.00 91.56 307 LEU A CA 1
ATOM 2461 C C . LEU A 1 307 ? 33.632 11.350 -13.671 1.00 91.56 307 LEU A C 1
ATOM 2463 O O . LEU A 1 307 ? 34.628 10.713 -13.337 1.00 91.56 307 LEU A O 1
ATOM 2467 N N . ALA A 1 308 ? 33.676 12.654 -13.952 1.00 93.50 308 ALA A N 1
ATOM 2468 C CA . ALA A 1 308 ? 34.900 13.446 -13.881 1.00 93.50 308 ALA A CA 1
ATOM 2469 C C . ALA A 1 308 ? 35.515 13.393 -12.475 1.00 93.50 308 ALA A C 1
ATOM 2471 O O . ALA A 1 308 ? 36.709 13.145 -12.333 1.00 93.50 308 ALA A O 1
ATOM 2472 N N . HIS A 1 309 ? 34.690 13.525 -11.431 1.00 93.75 309 HIS A N 1
ATOM 2473 C CA . HIS A 1 309 ? 35.141 13.413 -10.048 1.00 93.75 309 HIS A CA 1
ATOM 2474 C C . HIS A 1 309 ? 35.724 12.026 -9.732 1.00 93.75 309 HIS A C 1
ATOM 2476 O O . HIS A 1 309 ? 36.815 11.932 -9.168 1.00 93.75 309 HIS A O 1
ATOM 2482 N N . ARG A 1 310 ? 35.041 10.947 -10.143 1.00 93.94 310 ARG A N 1
ATOM 2483 C CA . ARG A 1 310 ? 35.535 9.568 -9.984 1.00 93.94 310 ARG A CA 1
ATOM 2484 C C . ARG A 1 310 ? 36.845 9.339 -10.733 1.00 93.94 310 ARG A C 1
ATOM 2486 O O . ARG A 1 310 ? 37.728 8.680 -10.189 1.00 93.94 310 ARG A O 1
ATOM 2493 N N . LEU A 1 311 ? 36.994 9.885 -11.941 1.00 94.50 311 LEU A N 1
ATOM 2494 C CA . LEU A 1 311 ? 38.246 9.828 -12.698 1.00 94.50 311 LEU A CA 1
ATOM 2495 C C . LEU A 1 311 ? 39.368 10.538 -11.941 1.00 94.50 311 LEU A C 1
ATOM 2497 O O . LEU A 1 311 ? 40.411 9.935 -11.724 1.00 94.50 311 LEU A O 1
ATOM 2501 N N . THR A 1 312 ? 39.141 11.761 -11.453 1.00 95.31 312 THR A N 1
ATOM 2502 C CA . THR A 1 312 ? 40.133 12.493 -10.651 1.00 95.31 312 THR A CA 1
ATOM 2503 C C . THR A 1 312 ? 40.553 11.709 -9.406 1.00 95.31 312 THR A C 1
ATOM 2505 O O . THR A 1 312 ? 41.747 11.565 -9.151 1.00 95.31 312 THR A O 1
ATOM 2508 N N . GLN A 1 313 ? 39.595 11.159 -8.653 1.00 94.00 313 GLN A N 1
ATOM 2509 C CA . GLN A 1 313 ? 39.883 10.350 -7.464 1.00 94.00 313 GLN A CA 1
ATOM 2510 C C . GLN A 1 313 ? 40.658 9.071 -7.802 1.00 94.00 313 GLN A C 1
ATOM 2512 O O . GLN A 1 313 ? 41.620 8.733 -7.114 1.00 94.00 313 GLN A O 1
ATOM 2517 N N . THR A 1 314 ? 40.266 8.377 -8.872 1.00 93.31 314 THR A N 1
ATOM 2518 C CA . THR A 1 314 ? 40.927 7.141 -9.315 1.00 93.31 314 THR A CA 1
ATOM 2519 C C . THR A 1 314 ? 42.353 7.425 -9.779 1.00 93.31 314 THR A C 1
ATOM 2521 O O . THR A 1 314 ? 43.272 6.708 -9.392 1.00 93.31 314 THR A O 1
ATOM 2524 N N . THR A 1 315 ? 42.568 8.501 -10.541 1.00 94.25 315 THR A N 1
ATOM 2525 C CA . THR A 1 315 ? 43.902 8.938 -10.972 1.00 94.25 315 THR A CA 1
ATOM 2526 C C . THR A 1 315 ? 44.784 9.277 -9.774 1.00 94.25 315 THR A C 1
ATOM 2528 O O . THR A 1 315 ? 45.893 8.758 -9.682 1.00 94.25 315 THR A O 1
ATOM 2531 N N . ALA A 1 316 ? 44.283 10.054 -8.807 1.00 92.75 316 ALA A N 1
ATOM 2532 C CA . ALA A 1 316 ? 45.030 10.375 -7.590 1.00 92.75 316 ALA A CA 1
ATOM 2533 C C . ALA A 1 316 ? 45.391 9.113 -6.778 1.00 92.75 316 ALA A C 1
ATOM 2535 O O . ALA A 1 316 ? 46.509 8.987 -6.275 1.00 92.75 316 ALA A O 1
ATOM 2536 N N . ALA A 1 317 ? 44.473 8.143 -6.688 1.00 91.50 317 ALA A N 1
ATOM 2537 C CA . ALA A 1 317 ? 44.731 6.861 -6.034 1.00 91.50 317 ALA A CA 1
ATOM 2538 C C . ALA A 1 317 ? 45.798 6.031 -6.774 1.00 91.50 317 ALA A C 1
ATOM 2540 O O . ALA A 1 317 ? 46.695 5.475 -6.137 1.00 91.50 317 ALA A O 1
ATOM 2541 N N . LEU A 1 318 ? 45.748 5.980 -8.110 1.00 91.50 318 LEU A N 1
ATOM 2542 C CA . LEU A 1 318 ? 46.750 5.302 -8.939 1.00 91.50 318 LEU A CA 1
ATOM 2543 C C . LEU A 1 318 ? 48.130 5.964 -8.831 1.00 91.50 318 LEU A C 1
ATOM 2545 O O . LEU A 1 318 ? 49.136 5.263 -8.732 1.00 91.50 318 LEU A O 1
ATOM 2549 N N . GLU A 1 319 ? 48.203 7.294 -8.794 1.00 89.75 319 GLU A N 1
ATOM 2550 C CA . GLU A 1 319 ? 49.456 8.028 -8.583 1.00 89.75 319 GLU A CA 1
ATOM 2551 C C . GLU A 1 319 ? 50.057 7.750 -7.201 1.00 89.75 319 GLU A C 1
ATOM 2553 O O . GLU A 1 319 ? 51.260 7.488 -7.090 1.00 89.75 319 GLU A O 1
ATOM 2558 N N . ALA A 1 320 ? 49.224 7.724 -6.158 1.00 88.38 320 ALA A N 1
ATOM 2559 C CA . ALA A 1 320 ? 49.650 7.361 -4.810 1.00 88.38 320 ALA A CA 1
ATOM 2560 C C . ALA A 1 320 ? 50.174 5.915 -4.739 1.00 88.38 320 ALA A C 1
ATOM 2562 O O . ALA A 1 320 ? 51.175 5.652 -4.069 1.00 88.38 320 ALA A O 1
ATOM 2563 N N . LEU A 1 321 ? 49.542 4.975 -5.454 1.00 88.25 321 LEU A N 1
ATOM 2564 C CA . LEU A 1 321 ? 50.023 3.594 -5.579 1.00 88.25 321 LEU A CA 1
ATOM 2565 C C . LEU A 1 321 ? 51.325 3.509 -6.383 1.00 88.25 321 LEU A C 1
ATOM 2567 O O . LEU A 1 321 ? 52.228 2.768 -5.998 1.00 88.25 321 LEU A O 1
ATOM 2571 N N . ARG A 1 322 ? 51.481 4.314 -7.443 1.00 81.25 322 ARG A N 1
ATOM 2572 C CA . ARG A 1 322 ? 52.719 4.391 -8.237 1.00 81.25 322 ARG A CA 1
ATOM 2573 C C . ARG A 1 322 ? 53.930 4.770 -7.387 1.00 81.25 322 ARG A C 1
ATOM 2575 O O . ARG A 1 322 ? 55.020 4.269 -7.647 1.00 81.25 322 ARG A O 1
ATOM 2582 N N . GLY A 1 323 ? 53.745 5.634 -6.388 1.00 73.00 323 GLY A N 1
ATOM 2583 C CA . GLY A 1 323 ? 54.791 5.993 -5.425 1.00 73.00 323 GLY A CA 1
ATOM 2584 C C . GLY A 1 323 ? 55.161 4.870 -4.448 1.00 73.00 323 GLY A C 1
ATOM 2585 O O . GLY A 1 323 ? 56.254 4.889 -3.893 1.00 73.00 323 GLY A O 1
ATOM 2586 N N . LYS A 1 324 ? 54.275 3.886 -4.255 1.00 78.94 324 LYS A N 1
ATOM 2587 C CA . LYS A 1 324 ? 54.451 2.746 -3.339 1.00 78.94 324 LYS A CA 1
ATOM 2588 C C . LYS A 1 324 ? 54.898 1.460 -4.037 1.00 78.94 324 LYS A C 1
ATOM 2590 O O . LYS A 1 324 ? 55.246 0.494 -3.364 1.00 78.94 324 LYS A O 1
ATOM 2595 N N . LEU A 1 325 ? 54.878 1.420 -5.370 1.00 76.06 325 LEU A N 1
ATOM 2596 C CA . LEU A 1 325 ? 55.387 0.285 -6.134 1.00 76.06 325 LEU A CA 1
ATOM 2597 C C . LEU A 1 325 ? 56.917 0.251 -6.035 1.00 76.06 325 LEU A C 1
ATOM 2599 O O . LEU A 1 325 ? 57.591 1.190 -6.460 1.00 76.06 325 LEU A O 1
ATOM 2603 N N . ASN A 1 326 ? 57.457 -0.846 -5.490 1.00 66.00 326 ASN A N 1
ATOM 2604 C CA . ASN A 1 326 ? 58.893 -1.122 -5.436 1.00 66.00 326 ASN A CA 1
ATOM 2605 C C . ASN A 1 326 ? 59.471 -1.148 -6.857 1.00 66.00 326 ASN A C 1
ATOM 2607 O O . ASN A 1 326 ? 59.451 -2.172 -7.539 1.00 66.00 326 ASN A O 1
ATOM 2611 N N . ARG A 1 327 ? 60.007 -0.011 -7.308 1.00 61.47 327 ARG A N 1
ATOM 2612 C CA . ARG A 1 327 ? 60.833 0.066 -8.513 1.00 61.47 327 ARG A CA 1
ATOM 2613 C C . ARG A 1 327 ? 62.171 -0.592 -8.196 1.00 61.47 327 ARG A C 1
ATOM 2615 O O . ARG A 1 327 ? 63.120 0.087 -7.816 1.00 61.47 327 ARG A O 1
ATOM 2622 N N . TYR A 1 328 ? 62.245 -1.914 -8.319 1.00 59.78 328 TYR A N 1
ATOM 2623 C CA . TYR A 1 328 ? 63.533 -2.593 -8.391 1.00 59.78 328 TYR A CA 1
ATOM 2624 C C . TYR A 1 328 ? 64.279 -2.044 -9.610 1.00 59.78 328 TYR A C 1
ATOM 2626 O O . TYR A 1 328 ? 63.922 -2.327 -10.751 1.00 59.78 328 TYR A O 1
ATOM 2634 N N . GLN A 1 329 ? 65.296 -1.216 -9.372 1.00 58.84 329 GLN A N 1
ATOM 2635 C CA . GLN A 1 329 ? 66.292 -0.920 -10.389 1.00 58.84 329 GLN A CA 1
ATOM 2636 C C . GLN A 1 329 ? 67.175 -2.162 -10.506 1.00 58.84 329 GLN A C 1
ATOM 2638 O O . GLN A 1 329 ? 67.928 -2.479 -9.584 1.00 58.84 329 GLN A O 1
ATOM 2643 N N . LEU A 1 330 ? 67.044 -2.894 -11.613 1.00 55.50 330 LEU A N 1
ATOM 2644 C CA . LEU A 1 330 ? 68.035 -3.894 -12.001 1.00 55.50 330 LEU A CA 1
ATOM 2645 C C . LEU A 1 330 ? 69.377 -3.165 -12.121 1.00 55.50 330 LEU A C 1
ATOM 2647 O O . LEU A 1 330 ? 69.539 -2.309 -12.989 1.00 55.50 330 LEU A O 1
ATOM 2651 N N . LYS A 1 331 ? 70.306 -3.456 -11.204 1.00 50.84 331 LYS A N 1
ATOM 2652 C CA . LYS A 1 331 ? 71.697 -3.024 -11.339 1.00 50.84 331 LYS A CA 1
ATOM 2653 C C . LYS A 1 331 ? 72.257 -3.713 -12.585 1.00 50.84 331 LYS A C 1
ATOM 2655 O O . LYS A 1 331 ? 72.318 -4.940 -12.608 1.00 50.84 331 LYS A O 1
ATOM 2660 N N . THR A 1 332 ? 72.568 -2.916 -13.603 1.00 55.03 332 THR A N 1
ATOM 2661 C CA . THR A 1 332 ? 73.381 -3.305 -14.766 1.00 55.03 332 THR A CA 1
ATOM 2662 C C . THR A 1 332 ? 74.774 -3.724 -14.351 1.00 55.03 332 THR A C 1
ATOM 2664 O O . THR A 1 332 ? 75.322 -3.041 -13.450 1.00 55.03 332 THR A O 1
#

Foldseek 3Di:
DDDDDDPPPDPPPPPDDPDDQAAWDWDFDQDDDDPPPPPDDDDDRDPTDTDFDQDCLVVLLVLCVLLVQLVLCCVLQPDDPPDPQAGLSLLVSLVVVVVVVPDDAQQCSLVNVNRHCNSCSNPVSHHSVNSGNVVSVVSVVSCVVSPVLVSLLSSLLSSCVSVVPDAAEDEPDPPDDPDDDSDDDDDDPPDDPLPVVVVVLVSVCSSPVHQNHEYEYEQSCPDPVNQVVQQVVVHHYDYDHDCDPVVVVVVVVCVVDPPDWDFDDDPNHTKTWDKDWDWDDDPNDIGIDIDIGIDDPVVVVVVVVVVVVVVVVVVVVVVVVVVVPPPPDDDD

Organism: Vecturithrix granuli (NCBI:txid1499967)